Protein AF-A0A7X8SKV3-F1 (afdb_monomer_lite)

Secondary structure (DSSP, 8-state):
-GGGGGGGG------------HHHHHS-TT-HHHHHHHHHHHHHHHHHHHHHHHHTTSTTHHHHHHHHHHHHHHGGGSSPPPHHHHHTT---HHHHHHHHHHHHHHHHHHHHHHHHHHHHHH-GGGTHHHHHHHHHHHHHHHHHHHHHHHT--TT---HHHHHHHHHHHHHHH-GGGHHHHHHHHHHHHHHHHHHHHHHHTTT----

Structure (mmCIF, N/CA/C/O backbone):
data_AF-A0A7X8SKV3-F1
#
_entry.id   AF-A0A7X8SKV3-F1
#
loop_
_atom_site.group_PDB
_atom_site.id
_atom_site.type_symbol
_atom_site.label_atom_id
_atom_site.label_alt_id
_atom_site.label_comp_id
_atom_site.label_asym_id
_atom_site.label_entity_id
_atom_site.label_seq_id
_atom_site.pdbx_PDB_ins_code
_atom_site.Cartn_x
_atom_site.Cartn_y
_atom_site.Cartn_z
_atom_site.occupancy
_atom_site.B_iso_or_equiv
_atom_site.auth_seq_id
_atom_site.auth_comp_id
_atom_site.auth_asym_id
_atom_site.auth_atom_id
_atom_site.pdbx_PDB_model_num
ATOM 1 N N . MET A 1 1 ? -12.940 -5.151 -29.240 1.00 45.47 1 MET A N 1
ATOM 2 C CA . MET A 1 1 ? -13.535 -4.216 -28.253 1.00 45.47 1 MET A CA 1
ATOM 3 C C . MET A 1 1 ? -14.776 -4.752 -27.524 1.00 45.47 1 MET A C 1
ATOM 5 O O . MET A 1 1 ? -15.010 -4.307 -26.414 1.00 45.47 1 MET A O 1
ATOM 9 N N . LEU A 1 2 ? -15.522 -5.742 -28.044 1.00 42.09 2 LEU A N 1
ATOM 10 C CA . LEU A 1 2 ? -16.701 -6.320 -27.358 1.00 42.09 2 LEU A CA 1
ATOM 11 C C . LEU A 1 2 ? -16.390 -7.260 -26.169 1.00 42.09 2 LEU A C 1
ATOM 13 O O . LEU A 1 2 ? -17.226 -7.421 -25.289 1.00 42.09 2 LEU A O 1
ATOM 17 N N . ALA A 1 3 ? -15.187 -7.840 -26.088 1.00 46.09 3 ALA A N 1
ATOM 18 C CA . ALA A 1 3 ? -14.825 -8.781 -25.017 1.00 46.09 3 ALA A CA 1
ATOM 19 C C . ALA A 1 3 ? -14.679 -8.128 -23.623 1.00 46.09 3 ALA A C 1
ATOM 21 O O . ALA A 1 3 ? -14.829 -8.799 -22.607 1.00 46.09 3 ALA A O 1
ATOM 22 N N . ILE A 1 4 ? -14.431 -6.814 -23.564 1.00 52.16 4 ILE A N 1
ATOM 23 C CA . ILE A 1 4 ? -14.201 -6.073 -22.309 1.00 52.16 4 ILE A CA 1
ATOM 24 C C . ILE A 1 4 ? -15.518 -5.857 -21.536 1.00 52.16 4 ILE A C 1
ATOM 26 O O . ILE A 1 4 ? -15.510 -5.756 -20.312 1.00 52.16 4 ILE A O 1
ATOM 30 N N . LEU A 1 5 ? -16.667 -5.886 -22.223 1.00 47.88 5 LEU A N 1
ATOM 31 C CA . LEU A 1 5 ? -17.992 -5.704 -21.615 1.00 47.88 5 LEU A CA 1
ATOM 32 C C . LEU A 1 5 ? -18.519 -6.949 -20.877 1.00 47.88 5 LEU A C 1
ATOM 34 O O . LEU A 1 5 ? -19.495 -6.842 -20.140 1.00 47.88 5 LEU A O 1
ATOM 38 N N . LEU A 1 6 ? -17.882 -8.117 -21.035 1.00 42.53 6 LEU A N 1
ATOM 39 C CA . LEU A 1 6 ? -18.305 -9.371 -20.388 1.00 42.53 6 LEU A CA 1
ATOM 40 C C . LEU A 1 6 ? -17.591 -9.650 -19.055 1.00 42.53 6 LEU A C 1
ATOM 42 O O . LEU A 1 6 ? -18.053 -10.475 -18.267 1.00 42.53 6 LEU A O 1
ATOM 46 N N . VAL A 1 7 ? -16.504 -8.930 -18.763 1.00 54.97 7 VAL A N 1
ATOM 47 C CA . VAL A 1 7 ? -15.722 -9.070 -17.524 1.00 54.97 7 VAL A CA 1
ATOM 48 C C . VAL A 1 7 ? -16.549 -8.850 -16.238 1.00 54.97 7 VAL A C 1
ATOM 50 O O . VAL A 1 7 ? -16.359 -9.625 -15.299 1.00 54.97 7 VAL A O 1
ATOM 53 N N . PRO A 1 8 ? -17.509 -7.900 -16.153 1.00 51.72 8 PRO A N 1
ATOM 54 C CA . PRO A 1 8 ? -18.262 -7.684 -14.916 1.00 51.72 8 PRO A CA 1
ATOM 55 C C . PRO A 1 8 ? -19.400 -8.699 -14.687 1.00 51.72 8 PRO A C 1
ATOM 57 O O . PRO A 1 8 ? -19.985 -8.718 -13.604 1.00 51.72 8 PRO A O 1
ATOM 60 N N . LEU A 1 9 ? -19.714 -9.569 -15.660 1.00 46.12 9 LEU A N 1
ATOM 61 C CA . LEU A 1 9 ? -20.759 -10.599 -15.524 1.00 46.12 9 LEU A CA 1
ATOM 62 C C . LEU A 1 9 ? -20.251 -11.904 -14.893 1.00 46.12 9 LEU A C 1
ATOM 64 O O . LEU A 1 9 ? -21.050 -12.736 -14.458 1.00 46.12 9 LEU A O 1
ATOM 68 N N . ILE A 1 10 ? -18.935 -12.081 -14.770 1.00 45.34 10 ILE A N 1
ATOM 69 C CA . ILE A 1 10 ? -18.350 -13.242 -14.097 1.00 45.34 10 ILE A CA 1
ATOM 70 C C . ILE A 1 10 ? -18.392 -13.002 -12.583 1.00 45.34 10 ILE A C 1
ATOM 72 O O . ILE A 1 10 ? -17.424 -12.595 -11.941 1.00 45.34 10 ILE A O 1
ATOM 76 N N . LYS A 1 11 ? -19.541 -13.302 -11.968 1.00 40.84 11 LYS A N 1
ATOM 77 C CA . LYS A 1 11 ? -19.626 -13.514 -10.515 1.00 40.84 11 LYS A CA 1
ATOM 78 C C . LYS A 1 11 ? -18.986 -14.860 -10.179 1.00 40.84 11 LYS A C 1
ATOM 80 O O . LYS A 1 11 ? -19.670 -15.850 -9.927 1.00 40.84 11 LYS A O 1
ATOM 85 N N . TRP A 1 12 ? -17.654 -14.905 -10.190 1.00 41.84 12 TRP A N 1
ATOM 86 C CA . TRP A 1 12 ? -16.894 -16.093 -9.808 1.00 41.84 12 TRP A CA 1
ATOM 87 C C . TRP A 1 12 ? -17.051 -16.344 -8.301 1.00 41.84 12 TRP A C 1
ATOM 89 O O . TRP A 1 12 ? -16.260 -15.884 -7.475 1.00 41.84 12 TRP A O 1
ATOM 99 N N . LYS A 1 13 ? -18.068 -17.118 -7.913 1.00 40.44 13 LYS A N 1
ATOM 100 C CA . LYS A 1 13 ? -18.245 -17.589 -6.533 1.00 40.44 13 LYS A CA 1
ATOM 101 C C . LYS A 1 13 ? -17.353 -18.817 -6.308 1.00 40.44 13 LYS A C 1
ATOM 103 O O . LYS A 1 13 ? -17.813 -19.954 -6.321 1.00 40.44 13 LYS A O 1
ATOM 108 N N . ARG A 1 14 ? -16.038 -18.603 -6.159 1.00 46.59 14 ARG A N 1
ATOM 109 C CA . ARG A 1 14 ? -15.093 -19.685 -5.832 1.00 46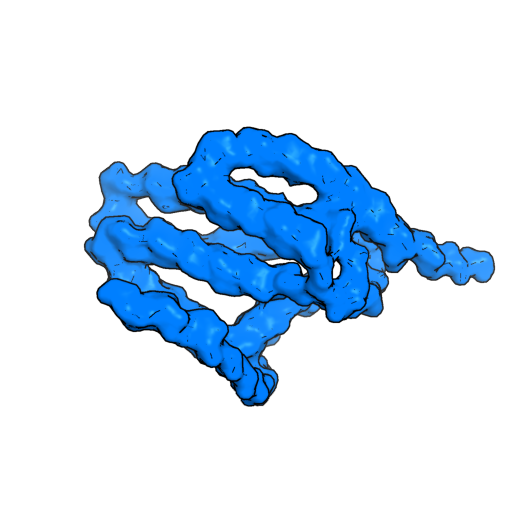.59 14 ARG A CA 1
ATOM 110 C C . ARG A 1 14 ? -15.228 -19.955 -4.340 1.00 46.59 14 ARG A C 1
ATOM 112 O O . ARG A 1 14 ? -14.805 -19.136 -3.527 1.00 46.59 14 ARG A O 1
ATOM 119 N N . SER A 1 15 ? -15.811 -21.097 -3.985 1.00 42.44 15 SER A N 1
ATOM 120 C CA . SER A 1 15 ? -15.595 -21.698 -2.668 1.00 42.44 15 SER A CA 1
ATOM 121 C C . SER A 1 15 ? -14.115 -22.073 -2.587 1.00 42.44 15 SER A C 1
ATOM 123 O O . SER A 1 15 ? -13.676 -23.111 -3.081 1.00 42.44 15 SER A O 1
ATOM 125 N N . SER A 1 16 ? -13.306 -21.134 -2.107 1.00 51.34 16 SER A N 1
ATOM 126 C CA . SER A 1 16 ? -11.875 -21.316 -1.921 1.00 51.34 16 SER A CA 1
ATOM 127 C C . SER A 1 16 ? -11.683 -22.214 -0.705 1.00 51.34 16 SER A C 1
ATOM 129 O O . SER A 1 16 ? -11.792 -21.735 0.423 1.00 51.34 16 SER A O 1
ATOM 131 N N . LYS A 1 17 ? -11.383 -23.505 -0.913 1.00 50.97 17 LYS A N 1
ATOM 132 C CA . LYS A 1 17 ? -10.785 -24.334 0.146 1.00 50.97 17 LYS A CA 1
ATOM 133 C C . LYS A 1 17 ? -9.591 -23.556 0.698 1.00 50.97 17 LYS A C 1
ATOM 135 O O . LYS A 1 17 ? -8.705 -23.191 -0.069 1.00 50.97 17 LYS A O 1
ATOM 140 N N . ALA A 1 18 ? -9.612 -23.234 1.990 1.00 54.25 18 ALA A N 1
ATOM 141 C CA . ALA A 1 18 ? -8.560 -22.450 2.618 1.00 54.25 18 ALA A CA 1
ATOM 142 C C . ALA A 1 18 ? -7.224 -23.185 2.453 1.00 54.25 18 ALA A C 1
ATOM 144 O O . ALA A 1 18 ? -7.013 -24.252 3.026 1.00 54.25 18 ALA A O 1
ATOM 145 N N . ILE A 1 19 ? -6.344 -22.631 1.624 1.00 60.19 19 ILE A N 1
ATOM 146 C CA . ILE A 1 19 ? -5.009 -23.173 1.403 1.00 60.19 19 ILE A CA 1
ATOM 147 C C . ILE A 1 19 ? -4.204 -22.895 2.677 1.00 60.19 19 ILE A C 1
ATOM 149 O O . ILE A 1 19 ? -4.007 -21.737 3.044 1.00 60.19 19 ILE A O 1
ATOM 153 N N . ASN A 1 20 ? -3.758 -23.942 3.372 1.00 64.12 20 ASN A N 1
ATOM 154 C CA . ASN A 1 20 ? -2.879 -23.834 4.538 1.00 64.12 20 ASN A CA 1
ATOM 155 C C . ASN A 1 20 ? -1.456 -24.256 4.145 1.00 64.12 20 ASN A C 1
ATOM 157 O O . ASN A 1 20 ? -1.022 -25.368 4.429 1.00 64.12 20 ASN A O 1
ATOM 161 N N . ASN A 1 21 ? -0.752 -23.369 3.438 1.00 69.06 21 ASN A N 1
ATOM 162 C CA . ASN A 1 21 ? 0.637 -23.578 3.019 1.00 69.06 21 ASN A CA 1
ATOM 163 C C . ASN A 1 21 ? 1.610 -22.923 4.013 1.00 69.06 21 ASN A C 1
ATOM 165 O O . ASN A 1 21 ? 1.299 -21.877 4.583 1.00 69.06 21 ASN A O 1
ATOM 169 N N . LYS A 1 22 ? 2.835 -23.459 4.139 1.00 73.69 22 LYS A N 1
ATOM 170 C CA . LYS A 1 22 ? 3.913 -22.883 4.979 1.00 73.69 22 LYS A CA 1
ATOM 171 C C . LYS A 1 22 ? 4.204 -21.403 4.672 1.00 73.69 22 LYS A C 1
ATOM 173 O O . LYS A 1 22 ? 4.508 -20.637 5.574 1.00 73.69 22 LYS A O 1
ATOM 178 N N . ILE A 1 23 ? 4.030 -20.978 3.418 1.00 69.69 23 ILE A N 1
ATOM 179 C CA . ILE A 1 23 ? 4.198 -19.575 2.992 1.00 69.69 23 ILE A CA 1
ATOM 180 C C . ILE A 1 23 ? 3.163 -18.653 3.662 1.00 69.69 23 ILE A C 1
ATOM 182 O O . ILE A 1 23 ? 3.487 -17.543 4.062 1.00 69.69 23 ILE A O 1
ATOM 186 N N . ILE A 1 24 ? 1.925 -19.120 3.852 1.00 73.56 24 ILE A N 1
ATOM 187 C CA . ILE A 1 24 ? 0.864 -18.350 4.524 1.00 73.56 24 ILE A CA 1
ATOM 188 C C . ILE A 1 24 ? 1.112 -18.280 6.038 1.00 73.56 24 ILE A C 1
ATOM 190 O O . ILE A 1 24 ? 0.679 -17.334 6.691 1.00 73.56 24 ILE A O 1
ATOM 194 N N . GLN A 1 25 ? 1.823 -19.262 6.599 1.00 75.81 25 GLN A N 1
ATOM 195 C CA . GLN A 1 25 ? 2.239 -19.262 8.006 1.00 75.81 25 GLN A CA 1
ATOM 196 C C . GLN A 1 25 ? 3.390 -18.284 8.275 1.00 75.81 25 GLN A C 1
ATOM 198 O O . GLN A 1 25 ? 3.532 -17.823 9.401 1.00 75.81 25 GLN A O 1
ATOM 203 N N . LEU A 1 26 ? 4.165 -17.936 7.242 1.00 76.56 26 LEU A N 1
ATOM 204 C CA . LEU A 1 26 ? 5.202 -16.904 7.299 1.00 76.56 26 LEU A CA 1
ATOM 205 C C . LEU A 1 26 ? 4.625 -15.482 7.367 1.00 76.56 26 LEU A C 1
ATOM 207 O O . LEU A 1 26 ? 5.309 -14.575 7.833 1.00 76.56 26 LEU A O 1
ATOM 211 N N . ILE A 1 27 ? 3.378 -15.278 6.920 1.00 76.88 27 ILE A N 1
ATOM 212 C CA . ILE A 1 27 ? 2.699 -13.984 7.041 1.00 76.88 27 ILE A CA 1
ATOM 213 C C . ILE A 1 27 ? 2.352 -13.761 8.524 1.00 76.88 27 ILE A C 1
ATOM 215 O O . ILE A 1 27 ? 1.617 -14.582 9.093 1.00 76.88 27 ILE A O 1
ATOM 219 N N . PRO A 1 28 ? 2.836 -12.663 9.141 1.00 75.19 28 PRO A N 1
ATOM 220 C CA . PRO A 1 28 ? 2.568 -12.337 10.535 1.00 75.19 28 PRO A CA 1
ATOM 221 C C . PRO A 1 28 ? 1.070 -12.355 10.860 1.00 75.19 28 PRO A C 1
ATOM 223 O O . PRO A 1 28 ? 0.231 -11.928 10.062 1.00 75.19 28 PRO A O 1
ATOM 226 N N . 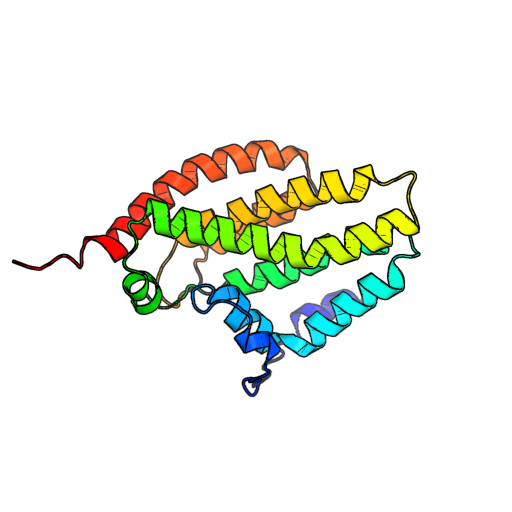TYR A 1 29 ? 0.723 -12.902 12.027 1.00 70.56 29 TYR A N 1
ATOM 227 C CA . TYR A 1 29 ? -0.670 -13.115 12.431 1.00 70.56 29 TYR A CA 1
ATOM 228 C C . TYR A 1 29 ? -1.441 -11.810 12.632 1.00 70.56 29 TYR A C 1
ATOM 230 O O . TYR A 1 29 ? -2.643 -11.803 12.394 1.00 70.56 29 TYR A O 1
ATOM 238 N N . ASP A 1 30 ? -0.741 -10.730 12.981 1.00 70.50 30 ASP A N 1
ATOM 239 C CA . ASP A 1 30 ? -1.218 -9.348 13.115 1.00 70.50 30 ASP A CA 1
ATOM 240 C C . ASP A 1 30 ? -1.694 -8.737 11.782 1.00 70.50 30 ASP A C 1
ATOM 242 O O . ASP A 1 30 ? -2.368 -7.700 11.772 1.00 70.50 30 ASP A O 1
ATOM 246 N N . PHE A 1 31 ? -1.422 -9.404 10.650 1.00 82.56 31 PHE A N 1
ATOM 247 C CA . PHE A 1 31 ? -1.776 -8.913 9.322 1.00 82.56 31 PHE A CA 1
ATOM 248 C C . PHE A 1 31 ? -2.863 -9.725 8.613 1.00 82.56 31 PHE A C 1
ATOM 250 O O . PHE A 1 31 ? -2.649 -10.453 7.636 1.00 82.56 31 PHE A O 1
ATOM 257 N N . TYR A 1 32 ? -4.076 -9.564 9.143 1.00 84.19 32 TYR A N 1
ATOM 258 C CA . TYR A 1 32 ? -5.299 -10.220 8.689 1.00 84.19 32 TYR A CA 1
ATOM 259 C C . TYR A 1 32 ? -5.586 -10.030 7.190 1.00 84.19 32 TYR A C 1
ATOM 261 O O . TYR A 1 32 ? -5.979 -10.982 6.508 1.00 84.19 32 TYR A O 1
ATOM 269 N N . GLU A 1 33 ? -5.374 -8.831 6.657 1.00 87.00 33 GLU A N 1
ATOM 270 C CA . GLU A 1 33 ? -5.691 -8.447 5.278 1.00 87.00 33 GLU A CA 1
ATOM 271 C C . GLU A 1 33 ? -4.904 -9.292 4.279 1.00 87.00 33 GLU A C 1
ATOM 273 O O . GLU A 1 33 ? -5.478 -9.976 3.433 1.00 87.00 33 GLU A O 1
ATOM 278 N N . TRP A 1 34 ? -3.586 -9.356 4.448 1.00 87.94 34 TRP A N 1
ATOM 279 C CA . TRP A 1 34 ? -2.734 -10.181 3.595 1.00 87.94 34 TRP A CA 1
ATOM 280 C C . TRP A 1 34 ? -3.019 -11.658 3.772 1.00 87.94 34 TRP A C 1
ATOM 282 O O . TRP A 1 34 ? -3.100 -12.396 2.791 1.00 87.94 34 TRP A O 1
ATOM 292 N N . LYS A 1 35 ? -3.239 -12.110 5.006 1.00 86.06 35 LYS A N 1
ATOM 293 C CA . LYS A 1 35 ? -3.537 -13.520 5.255 1.00 86.06 35 LYS A CA 1
ATOM 294 C C . LYS A 1 35 ? -4.862 -13.943 4.620 1.00 86.06 35 LYS A C 1
ATOM 296 O O . LYS A 1 35 ? -4.966 -15.042 4.075 1.00 86.06 35 LYS A O 1
ATOM 301 N N . SER A 1 36 ? -5.893 -13.104 4.678 1.00 84.75 36 SER A N 1
ATOM 302 C CA . SER A 1 36 ? -7.192 -13.374 4.051 1.00 84.75 36 SER A CA 1
ATOM 303 C C . SER A 1 36 ? -7.115 -13.301 2.522 1.00 84.75 36 SER A C 1
ATOM 305 O O . SER A 1 36 ? -7.564 -14.236 1.852 1.00 84.75 36 SER A O 1
ATOM 307 N N . GLY A 1 37 ? -6.467 -12.272 1.975 1.00 86.00 37 GLY A N 1
ATOM 308 C CA . GLY A 1 37 ? -6.289 -12.079 0.539 1.00 86.00 37 GLY A CA 1
ATOM 309 C C . GLY A 1 37 ? -5.457 -13.172 -0.123 1.00 86.00 37 GLY A C 1
ATOM 310 O O . GLY A 1 37 ? -5.911 -13.820 -1.070 1.00 86.00 37 GLY A O 1
ATOM 311 N N . VAL A 1 38 ? -4.275 -13.459 0.427 1.00 86.44 38 VAL A N 1
ATOM 312 C CA . VAL A 1 38 ? -3.375 -14.496 -0.092 1.00 86.44 38 VAL A CA 1
ATOM 313 C C . VAL A 1 38 ? -4.028 -15.875 -0.008 1.00 86.44 38 VAL A C 1
ATOM 315 O O . VAL A 1 38 ? -3.953 -16.628 -0.971 1.00 86.44 38 VAL A O 1
ATOM 318 N N . ARG A 1 39 ? -4.757 -16.210 1.068 1.00 84.31 39 ARG A N 1
ATOM 319 C CA . ARG A 1 39 ? -5.503 -17.486 1.137 1.00 84.31 39 ARG A CA 1
ATOM 320 C C . ARG A 1 39 ? -6.526 -17.638 0.013 1.00 84.31 39 ARG A C 1
ATOM 322 O O . ARG A 1 39 ? -6.719 -18.748 -0.473 1.00 84.31 39 ARG A O 1
ATOM 329 N N . LYS A 1 40 ? -7.178 -16.542 -0.383 1.00 83.56 40 LYS A N 1
ATOM 330 C CA . LYS A 1 40 ? -8.217 -16.536 -1.420 1.00 83.56 40 LYS A CA 1
ATOM 331 C C . LYS A 1 40 ? -7.637 -16.563 -2.836 1.00 83.56 40 LYS A C 1
ATOM 333 O O . LYS A 1 40 ? -8.226 -17.181 -3.723 1.00 83.56 40 LYS A O 1
ATOM 338 N N . TYR A 1 41 ? -6.496 -15.909 -3.049 1.00 84.62 41 TYR A N 1
ATOM 339 C CA . TYR A 1 41 ? -5.942 -15.654 -4.380 1.00 84.62 41 TYR A CA 1
ATOM 340 C C . TYR A 1 41 ? -4.499 -16.146 -4.569 1.00 84.62 41 TYR A C 1
ATOM 342 O O . TYR A 1 41 ? -3.839 -15.699 -5.498 1.00 84.62 41 TYR A O 1
ATOM 350 N N . PHE A 1 42 ? -4.007 -17.086 -3.750 1.00 85.94 42 PHE A N 1
ATOM 351 C CA . PHE A 1 42 ? -2.598 -17.516 -3.754 1.00 85.94 42 PHE A CA 1
ATOM 352 C C . PHE A 1 42 ? -2.061 -17.849 -5.153 1.00 85.94 42 PHE A C 1
ATOM 354 O O . PHE A 1 42 ? -1.114 -17.223 -5.614 1.00 85.94 42 PHE A O 1
ATOM 361 N N . TYR A 1 43 ? -2.679 -18.812 -5.844 1.00 86.75 43 TYR A N 1
ATOM 362 C CA . TYR A 1 43 ? -2.223 -19.257 -7.163 1.00 86.75 43 TYR A CA 1
ATOM 363 C C . TYR A 1 43 ? -2.280 -18.168 -8.245 1.00 86.75 43 TYR A C 1
ATOM 365 O O . TYR A 1 43 ? -1.263 -17.977 -8.909 1.00 86.75 43 TYR A O 1
ATOM 373 N N . PRO A 1 44 ? -3.400 -17.439 -8.452 1.00 88.56 44 PRO A N 1
ATOM 374 C CA . PRO A 1 44 ? -3.415 -16.367 -9.445 1.00 88.56 44 PRO A CA 1
ATOM 375 C C . PRO A 1 44 ? -2.454 -15.226 -9.088 1.00 88.56 44 PRO A C 1
ATOM 377 O O . PRO A 1 44 ? -1.817 -14.684 -9.984 1.00 88.56 44 PRO A O 1
ATOM 380 N N . PHE A 1 45 ? -2.293 -14.902 -7.802 1.00 89.94 45 PHE A N 1
ATOM 381 C CA . PHE A 1 45 ? -1.338 -13.893 -7.344 1.00 89.94 45 PHE A CA 1
ATOM 382 C C . PHE A 1 45 ? 0.113 -14.307 -7.621 1.00 89.94 45 PHE A C 1
ATOM 384 O O . PHE A 1 45 ? 0.891 -13.518 -8.148 1.00 89.94 45 PHE A O 1
ATOM 391 N N . LEU A 1 46 ? 0.466 -15.564 -7.333 1.00 91.62 46 LEU A N 1
ATOM 392 C CA . LEU A 1 46 ? 1.796 -16.105 -7.606 1.00 91.62 46 LEU A CA 1
ATOM 393 C C . LEU A 1 46 ? 2.094 -16.157 -9.109 1.00 91.62 46 LEU A C 1
ATOM 395 O O . LEU A 1 46 ? 3.186 -15.785 -9.525 1.00 91.62 46 LEU A O 1
ATOM 399 N N . LEU A 1 47 ? 1.130 -16.592 -9.926 1.00 94.25 47 LEU A N 1
ATOM 400 C CA . LEU A 1 47 ? 1.293 -16.653 -11.380 1.00 94.25 47 LEU A CA 1
ATOM 401 C C . LEU A 1 47 ? 1.469 -15.257 -11.984 1.00 94.25 47 LEU A C 1
ATOM 403 O O . LEU A 1 47 ? 2.326 -15.077 -12.844 1.00 94.25 47 LEU A O 1
ATOM 407 N N . LEU A 1 48 ? 0.707 -14.272 -11.502 1.00 94.69 48 LEU A N 1
ATOM 408 C CA . LEU A 1 48 ? 0.882 -12.871 -11.875 1.00 94.69 48 LEU A CA 1
ATOM 409 C C . LEU A 1 48 ? 2.292 -12.381 -11.518 1.00 94.69 48 LEU A C 1
ATOM 411 O O . LEU A 1 48 ? 2.980 -11.839 -12.377 1.00 94.69 48 LEU A O 1
ATOM 415 N N . TRP A 1 49 ? 2.738 -12.610 -10.280 1.00 96.69 49 TRP A N 1
ATOM 416 C CA . TRP A 1 49 ? 4.060 -12.178 -9.823 1.00 96.69 49 TRP A CA 1
ATOM 417 C C . TRP A 1 49 ? 5.194 -12.822 -10.635 1.00 96.69 49 TRP A C 1
ATOM 419 O O . TRP A 1 49 ? 6.097 -12.121 -11.087 1.00 96.69 49 TRP A O 1
ATOM 429 N N . LEU A 1 50 ? 5.120 -14.133 -10.894 1.00 96.88 50 LEU A N 1
ATOM 430 C CA . LEU A 1 50 ? 6.092 -14.842 -11.736 1.00 96.88 50 LEU A CA 1
ATOM 431 C C . LEU A 1 50 ? 6.056 -14.352 -13.187 1.00 96.88 50 LEU A C 1
ATOM 433 O O . LEU A 1 50 ? 7.107 -14.204 -13.803 1.00 96.88 50 LEU A O 1
ATOM 437 N N . GLY A 1 51 ? 4.869 -14.073 -13.729 1.00 97.00 51 GLY A N 1
ATOM 438 C CA . GLY A 1 51 ? 4.715 -13.512 -15.071 1.00 97.00 51 GLY A CA 1
ATOM 439 C C . GLY A 1 51 ? 5.399 -12.153 -15.214 1.00 97.00 51 GLY A C 1
ATOM 440 O O . GLY A 1 51 ? 6.089 -11.925 -16.204 1.00 97.00 51 GLY A O 1
ATOM 441 N N . ILE A 1 52 ? 5.276 -11.287 -14.204 1.00 97.44 52 ILE A N 1
ATOM 442 C CA . ILE A 1 52 ? 5.988 -10.002 -14.166 1.00 97.44 52 ILE A CA 1
ATOM 443 C C . ILE A 1 52 ? 7.495 -10.252 -14.070 1.00 97.44 52 ILE A C 1
ATOM 445 O O . ILE A 1 52 ? 8.245 -9.723 -14.882 1.00 97.44 52 ILE A O 1
ATOM 449 N N . PHE A 1 53 ? 7.931 -11.114 -13.145 1.00 97.19 53 PHE A N 1
ATOM 450 C CA . PHE A 1 53 ? 9.342 -11.452 -12.950 1.00 97.19 53 PHE A CA 1
ATOM 451 C C . PHE A 1 53 ? 10.002 -11.928 -14.250 1.00 97.19 53 PHE A C 1
ATOM 453 O O . PHE A 1 53 ? 10.968 -11.317 -14.706 1.00 97.19 53 PHE A O 1
ATOM 460 N N . PHE A 1 54 ? 9.455 -12.960 -14.898 1.00 96.56 54 PHE A N 1
ATOM 461 C CA . PHE A 1 54 ? 10.011 -13.480 -16.150 1.00 96.56 54 PHE A CA 1
ATOM 462 C C . PHE A 1 54 ? 9.801 -12.544 -17.341 1.00 96.56 54 PHE A C 1
ATOM 464 O O . PHE A 1 54 ? 10.581 -12.600 -18.284 1.00 96.56 54 PHE A O 1
ATOM 471 N N . GLY A 1 55 ? 8.789 -11.676 -17.306 1.00 95.88 55 GLY A N 1
ATOM 472 C CA . GLY A 1 55 ? 8.529 -10.667 -18.331 1.00 95.88 55 GLY A CA 1
ATOM 473 C C . GLY A 1 55 ? 9.369 -9.390 -18.205 1.00 95.88 55 GLY A C 1
ATOM 474 O O . GLY A 1 55 ? 9.265 -8.522 -19.068 1.00 95.88 55 GLY A O 1
ATOM 475 N N . SER A 1 56 ? 10.208 -9.265 -17.169 1.00 95.00 56 SER A N 1
ATOM 476 C CA . SER A 1 56 ? 10.931 -8.025 -16.821 1.00 95.00 56 SER A CA 1
ATOM 477 C C . SER A 1 56 ? 11.947 -7.544 -17.862 1.00 95.00 56 SER A C 1
ATOM 479 O O . SER A 1 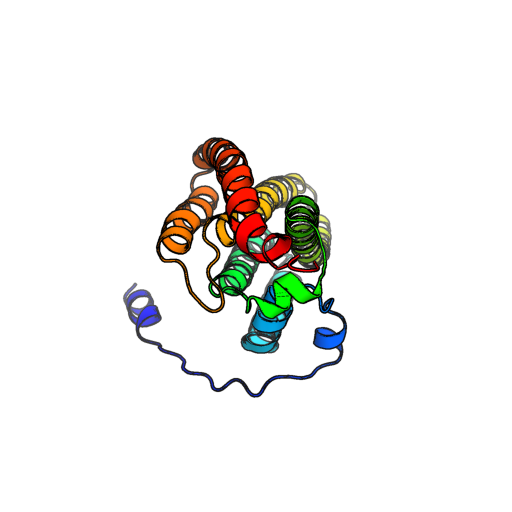56 ? 12.471 -6.449 -17.720 1.00 95.00 56 SER A O 1
ATOM 481 N N . PHE A 1 57 ? 12.231 -8.342 -18.895 1.00 93.75 57 PHE A N 1
ATOM 482 C CA . PHE A 1 57 ? 13.043 -7.939 -20.049 1.00 93.75 57 PHE A CA 1
ATOM 483 C C . PHE A 1 57 ? 12.331 -6.923 -20.959 1.00 93.75 57 PHE A C 1
ATOM 485 O O . PHE A 1 57 ? 12.946 -6.349 -21.857 1.00 93.75 57 PHE A O 1
ATOM 492 N N . GLN A 1 58 ? 11.020 -6.752 -20.782 1.00 95.62 58 GLN A N 1
ATOM 493 C CA . GLN A 1 58 ? 10.226 -5.745 -21.468 1.00 95.62 58 GLN A CA 1
ATOM 494 C C . GLN A 1 58 ? 10.057 -4.517 -20.574 1.00 95.62 58 GLN A C 1
ATOM 496 O O . GLN A 1 58 ? 9.529 -4.614 -19.464 1.00 95.62 58 GLN A O 1
ATOM 501 N N . PHE A 1 59 ? 10.382 -3.347 -21.125 1.00 92.94 59 PHE A N 1
ATOM 502 C CA . PHE A 1 59 ? 10.380 -2.064 -20.418 1.00 92.94 59 PHE A CA 1
ATOM 503 C C . PHE A 1 59 ? 9.072 -1.772 -19.658 1.00 92.94 59 PHE A C 1
ATOM 505 O O . PHE A 1 59 ? 9.085 -1.306 -18.526 1.00 92.94 59 PHE A O 1
ATOM 512 N N . ALA A 1 60 ? 7.915 -2.078 -20.247 1.00 94.44 60 ALA A N 1
ATOM 513 C CA . ALA A 1 60 ? 6.625 -1.746 -19.641 1.00 94.44 60 ALA A CA 1
ATOM 514 C C . ALA A 1 60 ? 6.138 -2.761 -18.588 1.00 94.44 60 ALA A C 1
ATOM 516 O O . ALA A 1 60 ? 5.209 -2.457 -17.838 1.00 94.44 60 ALA A O 1
ATOM 517 N N . VAL A 1 61 ? 6.713 -3.969 -18.529 1.00 96.44 61 VAL A N 1
ATOM 518 C CA . VAL A 1 61 ? 6.126 -5.079 -17.757 1.00 96.44 61 VAL A CA 1
ATOM 519 C C . VAL A 1 61 ? 6.224 -4.856 -16.257 1.00 96.44 61 VAL A C 1
ATOM 521 O O . VAL A 1 61 ? 5.234 -5.079 -15.562 1.00 96.44 61 VAL A O 1
ATOM 524 N N . VAL A 1 62 ? 7.374 -4.414 -15.744 1.00 96.44 62 VAL A N 1
ATOM 525 C CA . VAL A 1 62 ? 7.522 -4.201 -14.298 1.00 96.44 62 VAL A CA 1
ATOM 526 C C . VAL A 1 62 ? 6.678 -3.025 -13.815 1.00 96.44 62 VAL A C 1
ATOM 528 O O . VAL A 1 62 ? 5.919 -3.257 -12.876 1.00 96.44 62 VAL A O 1
ATOM 531 N N . PRO A 1 63 ? 6.686 -1.839 -14.458 1.00 95.56 63 PRO A N 1
ATOM 532 C CA . PRO A 1 63 ? 5.841 -0.740 -13.999 1.00 95.56 63 PRO A CA 1
ATOM 533 C C . PRO A 1 63 ? 4.348 -1.087 -13.975 1.00 95.56 63 PRO A C 1
ATOM 535 O O . PRO A 1 63 ? 3.683 -1.064 -12.938 1.00 95.56 63 PRO A O 1
ATOM 538 N N . ILE A 1 64 ? 3.826 -1.587 -15.101 1.00 96.00 64 ILE A N 1
ATOM 539 C CA . ILE A 1 64 ? 2.428 -2.035 -15.178 1.00 96.00 64 ILE A CA 1
ATOM 540 C C . ILE A 1 64 ? 2.169 -3.153 -14.158 1.00 96.00 64 ILE A C 1
ATOM 542 O O . ILE A 1 64 ? 1.136 -3.165 -13.486 1.00 96.00 64 ILE A O 1
ATOM 546 N N . GLY A 1 65 ? 3.113 -4.080 -14.012 1.00 96.50 65 GLY A N 1
ATOM 547 C CA . GLY A 1 65 ? 3.045 -5.178 -13.060 1.00 96.50 65 GLY A CA 1
ATOM 548 C C . GLY A 1 65 ? 2.924 -4.716 -11.610 1.00 96.50 65 GLY A C 1
ATOM 549 O O . GLY A 1 65 ? 2.094 -5.259 -10.881 1.00 96.50 65 GLY A O 1
ATOM 550 N N . LEU A 1 66 ? 3.686 -3.702 -11.193 1.00 96.69 66 LEU A N 1
ATOM 551 C CA . LEU A 1 66 ? 3.619 -3.132 -9.845 1.00 96.69 66 LEU A CA 1
ATOM 552 C C . LEU A 1 66 ? 2.246 -2.512 -9.575 1.00 96.69 66 LEU A C 1
ATOM 554 O O . LEU A 1 66 ? 1.630 -2.819 -8.553 1.00 96.69 66 LEU A O 1
ATOM 558 N N . VAL A 1 67 ? 1.710 -1.726 -10.512 1.00 96.19 67 VAL A N 1
ATOM 559 C CA . VAL A 1 67 ? 0.351 -1.170 -10.391 1.00 96.19 67 VAL A CA 1
ATOM 560 C C . VAL A 1 67 ? -0.699 -2.277 -10.291 1.00 96.19 67 VAL A C 1
ATOM 562 O O . VAL A 1 67 ? -1.571 -2.229 -9.421 1.00 96.19 67 VAL A O 1
ATOM 565 N N . VAL A 1 68 ? -0.620 -3.305 -11.140 1.00 95.94 68 VAL A N 1
ATOM 566 C CA . VAL A 1 68 ? -1.574 -4.426 -11.118 1.00 95.94 68 VAL A CA 1
ATOM 567 C C . VAL A 1 68 ? -1.471 -5.213 -9.808 1.00 95.94 68 VAL A C 1
ATOM 569 O O . VAL A 1 68 ? -2.500 -5.545 -9.217 1.00 95.94 68 VAL A O 1
ATOM 572 N N . LEU A 1 69 ? -0.261 -5.477 -9.309 1.00 95.50 69 LEU A N 1
ATOM 573 C CA . LEU A 1 69 ? -0.057 -6.119 -8.007 1.00 95.50 69 LEU A CA 1
ATOM 574 C C . LEU A 1 69 ? -0.651 -5.280 -6.875 1.00 95.50 69 LEU A C 1
ATOM 576 O O . LEU A 1 69 ? -1.345 -5.827 -6.015 1.00 95.50 69 LEU A O 1
ATOM 580 N N . TRP A 1 70 ? -0.435 -3.964 -6.899 1.00 95.56 70 TRP A N 1
ATOM 581 C CA . TRP A 1 70 ? -1.032 -3.052 -5.931 1.00 95.56 70 TRP A CA 1
ATOM 582 C C . TRP A 1 70 ? -2.564 -3.095 -5.974 1.00 95.56 70 TRP A C 1
ATOM 584 O O . TRP A 1 70 ? -3.182 -3.203 -4.919 1.00 95.56 70 TRP A O 1
ATOM 594 N N . LEU A 1 71 ? -3.189 -3.111 -7.158 1.00 94.06 71 LEU A N 1
ATOM 595 C CA . LEU A 1 71 ? -4.649 -3.230 -7.302 1.00 94.06 71 LEU A CA 1
ATOM 596 C C . LEU A 1 71 ? -5.194 -4.555 -6.749 1.00 94.06 71 LEU A C 1
ATOM 598 O O . LEU A 1 71 ? -6.258 -4.584 -6.124 1.00 94.06 71 LEU A O 1
ATOM 602 N N . VAL A 1 72 ? -4.466 -5.659 -6.938 1.00 92.81 72 VAL A N 1
ATOM 603 C CA . VAL A 1 72 ? -4.843 -6.948 -6.338 1.00 92.81 72 VAL A CA 1
ATOM 604 C C . VAL A 1 72 ? -4.757 -6.873 -4.815 1.00 92.81 72 VAL A C 1
ATOM 606 O O . VAL A 1 72 ? -5.689 -7.299 -4.136 1.00 92.81 72 VAL A O 1
ATOM 609 N N . ILE A 1 73 ? -3.685 -6.298 -4.270 1.00 92.38 73 ILE A N 1
ATOM 610 C CA . ILE A 1 73 ? -3.503 -6.137 -2.819 1.00 92.38 73 ILE A CA 1
ATOM 611 C C . ILE A 1 73 ? -4.544 -5.180 -2.239 1.00 92.38 73 ILE A C 1
ATOM 613 O O . ILE A 1 73 ? -5.081 -5.443 -1.168 1.00 92.38 73 ILE A O 1
ATOM 617 N N . PHE A 1 74 ? -4.893 -4.117 -2.958 1.00 90.62 74 PHE A N 1
ATOM 618 C CA . PHE A 1 74 ? -5.953 -3.187 -2.588 1.00 90.62 74 PHE A CA 1
ATOM 619 C C . PHE A 1 74 ? -7.288 -3.915 -2.356 1.00 90.62 74 PHE A C 1
ATOM 621 O O . PHE A 1 74 ? -7.976 -3.637 -1.374 1.00 90.62 74 PHE A O 1
ATOM 628 N N . SER A 1 75 ? -7.604 -4.939 -3.159 1.00 89.38 75 SER A N 1
ATOM 629 C CA . SER A 1 75 ? -8.809 -5.761 -2.951 1.00 89.38 75 SER A CA 1
ATOM 630 C C . SER A 1 75 ? -8.827 -6.518 -1.612 1.00 89.38 75 SER A C 1
ATOM 632 O O . SER A 1 75 ? -9.892 -6.923 -1.139 1.00 89.38 75 SER A O 1
ATOM 634 N N . PHE A 1 76 ? -7.671 -6.705 -0.963 1.00 90.19 76 PHE A N 1
ATOM 635 C CA . PHE A 1 76 ? -7.581 -7.361 0.346 1.00 90.19 76 PHE A CA 1
ATOM 636 C C . PHE A 1 76 ? -8.099 -6.459 1.475 1.00 90.19 76 PHE A C 1
ATOM 638 O O . PHE A 1 76 ? -8.458 -6.959 2.540 1.00 90.19 76 PHE A O 1
ATOM 645 N N . PHE A 1 77 ? -8.172 -5.147 1.235 1.00 89.12 77 PHE A N 1
ATOM 646 C CA . PHE A 1 77 ? -8.618 -4.139 2.198 1.00 89.12 77 PHE A CA 1
ATOM 647 C C . PHE A 1 77 ? -10.121 -3.836 2.117 1.00 89.12 77 PHE A C 1
ATOM 649 O O . PHE A 1 77 ? -10.613 -3.028 2.897 1.00 89.12 77 PHE A O 1
ATOM 656 N N . GLU A 1 78 ? -10.872 -4.486 1.219 1.00 86.69 78 GLU A N 1
ATOM 657 C CA . GLU A 1 78 ? -12.307 -4.212 1.043 1.00 86.69 78 GLU A CA 1
ATOM 658 C C . GLU A 1 78 ? -13.166 -4.557 2.265 1.00 86.69 78 GLU A C 1
ATOM 660 O O . GLU A 1 78 ? -14.190 -3.914 2.490 1.00 86.69 78 GLU A O 1
ATOM 665 N N . VAL A 1 79 ? -12.806 -5.617 2.995 1.00 87.56 79 VAL A N 1
ATOM 666 C CA . VAL A 1 79 ? -13.570 -6.119 4.144 1.00 87.56 79 VAL A CA 1
ATOM 667 C C . VAL A 1 79 ? -12.787 -5.836 5.417 1.00 87.56 79 VAL A C 1
ATOM 669 O O . VAL A 1 79 ? -11.625 -6.233 5.545 1.00 87.56 79 VAL A O 1
ATOM 672 N N . ASN A 1 80 ? -13.441 -5.172 6.364 1.00 90.06 80 ASN A N 1
ATOM 673 C CA . ASN A 1 80 ? -12.885 -4.921 7.684 1.00 90.06 80 ASN A CA 1
ATOM 674 C C . ASN A 1 80 ? -12.780 -6.214 8.501 1.00 90.06 80 ASN A C 1
ATOM 676 O O . ASN A 1 80 ? -13.647 -7.087 8.425 1.00 90.06 80 ASN A O 1
ATOM 680 N N . GLU A 1 81 ? -11.716 -6.339 9.292 1.00 89.94 81 GLU A N 1
ATOM 681 C CA . GLU A 1 81 ? -11.564 -7.432 10.249 1.00 89.94 81 GLU A CA 1
ATOM 682 C C . GLU A 1 81 ? -12.643 -7.384 11.356 1.00 89.94 81 GLU A C 1
ATOM 684 O O . GLU A 1 81 ? -13.316 -6.366 11.534 1.00 89.94 81 GLU A O 1
ATOM 689 N N . PRO A 1 82 ? -12.860 -8.486 12.096 1.00 90.38 82 PRO A N 1
ATOM 690 C CA . PRO A 1 82 ? -13.697 -8.468 13.292 1.00 90.38 82 PRO A CA 1
ATOM 691 C C . PRO A 1 82 ? -13.087 -7.596 14.401 1.00 90.38 82 PRO A C 1
ATOM 693 O O . PRO A 1 82 ? -11.870 -7.574 14.573 1.00 90.38 82 PRO A O 1
ATOM 696 N N . ALA A 1 83 ? -13.927 -6.975 15.239 1.00 89.06 83 ALA A N 1
ATOM 697 C CA . ALA A 1 83 ? -13.476 -6.151 16.369 1.00 89.06 83 ALA A CA 1
ATOM 698 C C . ALA A 1 83 ? -12.578 -6.909 17.359 1.00 89.06 83 ALA A C 1
ATOM 700 O O . ALA A 1 83 ? -11.625 -6.340 17.880 1.00 89.06 83 ALA A O 1
ATOM 701 N N . SER A 1 84 ? -12.818 -8.208 17.560 1.00 87.00 84 SER A N 1
ATOM 702 C CA . SER A 1 84 ? -11.974 -9.047 18.418 1.00 87.00 84 SER A CA 1
ATOM 703 C C . SER A 1 84 ? -10.512 -9.081 17.968 1.00 87.00 84 SER A C 1
ATOM 705 O O . SER A 1 84 ? -9.628 -9.249 18.798 1.00 87.00 84 SER A O 1
ATOM 707 N N . PHE A 1 85 ? -10.242 -8.891 16.673 1.00 87.81 85 PHE A N 1
ATOM 708 C CA . PHE A 1 85 ? -8.881 -8.832 16.148 1.00 87.81 85 PHE A CA 1
ATOM 709 C C . PHE A 1 85 ? -8.175 -7.517 16.501 1.00 87.81 85 PHE A C 1
ATOM 711 O O . PHE A 1 85 ? -6.968 -7.520 16.716 1.00 87.81 85 PHE A O 1
ATOM 718 N N . LEU A 1 86 ? -8.917 -6.405 16.567 1.00 90.12 86 LEU A N 1
ATOM 719 C CA . LEU A 1 86 ? -8.386 -5.114 17.014 1.00 90.12 86 LEU A CA 1
ATOM 720 C C . LEU A 1 86 ? -7.999 -5.192 18.492 1.00 90.12 86 LEU A C 1
ATOM 722 O O . LEU A 1 86 ? -6.867 -4.872 18.843 1.00 90.12 86 LEU A O 1
ATOM 726 N N . ILE A 1 87 ? -8.923 -5.680 19.322 1.00 87.56 87 ILE A N 1
ATOM 727 C CA . ILE A 1 87 ? -8.759 -5.770 20.779 1.00 87.56 87 ILE A CA 1
ATOM 728 C C . ILE A 1 87 ? -7.620 -6.729 21.147 1.00 87.56 87 ILE A C 1
ATOM 730 O O . ILE A 1 87 ? -6.819 -6.417 22.017 1.00 87.56 87 ILE A O 1
ATOM 734 N N . ALA A 1 88 ? -7.483 -7.855 20.438 1.00 88.06 88 ALA A N 1
ATOM 735 C CA . ALA A 1 88 ? -6.453 -8.860 20.714 1.00 88.06 88 ALA A CA 1
ATOM 736 C C . ALA A 1 88 ? -5.003 -8.369 20.548 1.00 88.06 88 ALA A C 1
ATOM 738 O O . ALA A 1 88 ? -4.083 -9.080 20.947 1.00 88.06 88 ALA A O 1
ATOM 739 N N . LEU A 1 89 ? -4.778 -7.210 19.918 1.00 86.94 89 LEU A N 1
ATOM 740 C CA . LEU A 1 89 ? -3.442 -6.619 19.838 1.00 86.94 89 LEU A CA 1
ATOM 741 C C . LEU A 1 89 ? -3.092 -5.771 21.067 1.00 86.94 89 LEU A C 1
ATOM 743 O O . LEU A 1 89 ? -1.911 -5.502 21.245 1.00 86.94 89 LEU A O 1
ATOM 747 N N . GLU A 1 90 ? -4.075 -5.359 21.878 1.00 87.81 90 GLU A N 1
ATOM 748 C CA . GLU A 1 90 ? -3.878 -4.558 23.103 1.00 87.81 90 GLU A CA 1
ATOM 749 C C . GLU A 1 90 ? -3.019 -3.295 22.880 1.00 87.81 90 GLU A C 1
ATOM 751 O O . GLU A 1 90 ? -2.273 -2.849 23.748 1.00 87.81 90 GLU A O 1
ATOM 756 N N . LEU A 1 91 ? -3.101 -2.713 21.679 1.00 89.75 91 LEU A N 1
ATOM 757 C CA . LEU A 1 91 ? -2.345 -1.519 21.308 1.00 89.75 91 LEU A CA 1
ATOM 758 C C . LEU A 1 91 ? -3.223 -0.272 21.391 1.00 89.75 91 LEU A C 1
ATOM 760 O O . LEU A 1 91 ? -4.368 -0.307 20.930 1.00 89.75 91 LEU A O 1
ATOM 764 N N . PRO A 1 92 ? -2.676 0.873 21.838 1.00 92.12 92 PRO A N 1
ATOM 765 C CA . PRO A 1 92 ? -3.392 2.131 21.740 1.00 92.12 92 PRO A CA 1
ATOM 766 C C . PRO A 1 92 ? -3.612 2.505 20.260 1.00 92.12 92 PRO A C 1
ATOM 768 O O . PRO A 1 92 ? -2.785 2.176 19.400 1.00 92.12 92 PRO A O 1
ATOM 771 N N . PRO A 1 93 ? -4.669 3.268 19.927 1.00 92.69 93 PRO A N 1
ATOM 772 C CA . PRO A 1 93 ? -5.061 3.569 18.543 1.00 92.69 93 PRO A CA 1
ATOM 773 C C . PRO A 1 93 ? -3.949 4.077 17.623 1.00 92.69 93 PRO A C 1
ATOM 775 O O . PRO A 1 93 ? -3.878 3.690 16.455 1.00 92.69 93 PRO A O 1
ATOM 778 N N . LYS A 1 94 ? -3.053 4.927 18.139 1.00 94.06 94 LYS A N 1
ATOM 779 C CA . LYS A 1 94 ? -1.920 5.465 17.368 1.00 94.06 94 LYS A CA 1
ATOM 780 C C . LYS A 1 94 ? -0.910 4.381 17.003 1.00 94.06 94 LYS A C 1
ATOM 782 O O . LYS A 1 94 ? -0.465 4.325 15.858 1.00 94.06 94 LYS A O 1
ATOM 787 N N . GLU A 1 95 ? -0.564 3.524 17.957 1.00 93.81 95 GLU A N 1
ATOM 788 C CA . GLU A 1 95 ? 0.395 2.438 17.747 1.00 93.81 95 GLU A CA 1
ATOM 789 C C . GLU A 1 95 ? -0.197 1.345 16.866 1.00 93.81 95 GLU A C 1
ATOM 791 O O . GLU A 1 95 ? 0.477 0.873 15.951 1.00 93.81 95 GLU A O 1
ATOM 796 N N . PHE A 1 96 ? -1.478 1.020 17.061 1.00 93.94 96 PHE A N 1
ATOM 797 C CA . PHE A 1 96 ? -2.214 0.111 16.190 1.00 93.94 96 PHE A CA 1
ATOM 798 C C . PHE A 1 96 ? -2.196 0.602 14.734 1.00 93.94 96 PHE A C 1
ATOM 800 O O . PHE A 1 96 ? -1.809 -0.136 13.823 1.00 93.94 96 PHE A O 1
ATOM 807 N N . LEU A 1 97 ? -2.560 1.869 14.500 1.00 95.69 97 LEU A N 1
ATOM 808 C CA . LEU A 1 97 ? -2.601 2.429 13.150 1.00 95.69 97 LEU A CA 1
ATOM 809 C C . LEU A 1 97 ? -1.203 2.489 12.521 1.00 95.69 97 LEU A C 1
ATOM 811 O O . LEU A 1 97 ? -1.032 2.110 11.359 1.00 95.69 97 LEU A O 1
ATOM 815 N N . PHE A 1 98 ? -0.190 2.905 13.286 1.00 96.06 98 PHE A N 1
ATOM 816 C CA . PHE A 1 98 ? 1.197 2.917 12.822 1.00 96.06 98 PHE A CA 1
ATOM 817 C C . PHE A 1 98 ? 1.693 1.513 12.465 1.00 96.06 98 PHE A C 1
ATOM 819 O O . PHE A 1 98 ? 2.301 1.333 11.406 1.00 96.06 98 PHE A O 1
ATOM 826 N N . LEU A 1 99 ? 1.395 0.507 13.294 1.00 94.25 99 LEU A N 1
ATOM 827 C CA . LEU A 1 99 ? 1.724 -0.889 13.017 1.00 94.25 99 LEU A CA 1
ATOM 828 C C . LEU A 1 99 ? 1.104 -1.333 11.689 1.00 94.25 99 LEU A C 1
ATOM 830 O O . LEU A 1 99 ? 1.812 -1.873 10.838 1.00 94.25 99 LEU A O 1
ATOM 834 N N . LYS A 1 100 ? -0.186 -1.061 11.471 1.00 94.56 100 LYS A N 1
ATOM 835 C CA . LYS A 1 100 ? -0.892 -1.440 10.238 1.00 94.56 100 LYS A CA 1
ATOM 836 C C . LYS A 1 100 ? -0.309 -0.765 8.999 1.00 94.56 100 LYS A C 1
ATOM 838 O O . LYS A 1 100 ? -0.053 -1.443 8.001 1.00 94.56 100 LYS A O 1
ATOM 843 N N . VAL A 1 101 ? -0.026 0.536 9.072 1.00 96.62 101 VAL A N 1
ATOM 844 C CA . VAL A 1 101 ? 0.621 1.278 7.977 1.00 96.62 101 VAL A CA 1
ATOM 845 C C . VAL A 1 101 ? 2.009 0.705 7.689 1.00 96.62 101 VAL A C 1
ATOM 847 O O . VAL A 1 101 ? 2.323 0.383 6.541 1.00 96.62 101 VAL A O 1
ATOM 850 N N . LYS A 1 102 ? 2.826 0.506 8.729 1.00 95.50 102 LYS A N 1
ATOM 851 C CA . LYS A 1 102 ? 4.172 -0.062 8.610 1.00 95.50 102 LYS A CA 1
ATOM 852 C C . LYS A 1 102 ? 4.137 -1.449 7.971 1.00 95.50 102 LYS A C 1
ATOM 854 O O . LYS A 1 102 ? 4.904 -1.704 7.045 1.00 95.50 102 LYS A O 1
ATOM 859 N N . ARG A 1 103 ? 3.248 -2.336 8.428 1.00 93.69 103 ARG A N 1
ATOM 860 C CA . ARG A 1 103 ? 3.094 -3.692 7.876 1.00 93.69 103 ARG A CA 1
ATOM 861 C C . ARG A 1 103 ? 2.708 -3.662 6.403 1.00 93.69 103 ARG A C 1
ATOM 863 O O . ARG A 1 103 ? 3.326 -4.384 5.624 1.00 93.69 103 ARG A O 1
ATOM 870 N N . GLN A 1 104 ? 1.767 -2.802 6.014 1.00 95.81 104 GLN A N 1
ATOM 871 C CA . GLN A 1 104 ? 1.360 -2.678 4.615 1.00 95.81 104 GLN A CA 1
ATOM 872 C C . GLN A 1 104 ? 2.507 -2.220 3.721 1.00 95.81 104 GLN A C 1
ATOM 874 O O . GLN A 1 104 ? 2.789 -2.855 2.704 1.00 95.81 104 GLN A O 1
ATOM 879 N N . VAL A 1 105 ? 3.195 -1.150 4.119 1.00 95.81 105 VAL A N 1
ATOM 880 C CA . VAL A 1 105 ? 4.319 -0.606 3.351 1.00 95.81 105 VAL A CA 1
ATOM 881 C C . VAL A 1 105 ? 5.459 -1.624 3.265 1.00 95.81 105 VAL A C 1
ATOM 883 O O . VAL A 1 105 ? 5.988 -1.857 2.181 1.00 95.81 105 VAL A O 1
ATOM 886 N N . MET A 1 106 ? 5.810 -2.287 4.373 1.00 94.94 106 MET A N 1
ATOM 887 C CA . MET A 1 106 ? 6.858 -3.313 4.383 1.00 94.94 106 MET A CA 1
ATOM 888 C C . MET A 1 106 ? 6.522 -4.496 3.471 1.00 94.94 106 MET A C 1
ATOM 890 O O . MET A 1 106 ? 7.370 -4.891 2.676 1.00 94.94 106 MET A O 1
ATOM 894 N N . MET A 1 107 ? 5.306 -5.042 3.556 1.00 92.88 107 MET A N 1
ATOM 895 C CA . MET A 1 107 ? 4.899 -6.198 2.748 1.00 92.88 107 MET A CA 1
ATOM 896 C C . MET A 1 107 ? 4.867 -5.870 1.258 1.00 92.88 107 MET A C 1
ATOM 898 O O . MET A 1 107 ? 5.385 -6.637 0.445 1.00 92.88 107 MET A O 1
ATOM 902 N N . TYR A 1 108 ? 4.311 -4.712 0.896 1.00 95.50 108 TYR A N 1
ATOM 903 C CA . TYR A 1 108 ? 4.296 -4.271 -0.493 1.00 95.50 108 TYR A CA 1
ATOM 904 C C . TYR A 1 108 ? 5.720 -4.081 -1.038 1.00 95.50 108 TYR A C 1
ATOM 906 O O . TYR A 1 108 ? 6.046 -4.585 -2.112 1.00 95.50 108 TYR A O 1
ATOM 914 N N . ASN A 1 109 ? 6.603 -3.436 -0.269 1.00 95.56 109 ASN A N 1
ATOM 915 C CA . ASN A 1 109 ? 7.994 -3.231 -0.674 1.00 95.56 109 ASN A CA 1
ATOM 916 C C . ASN A 1 109 ? 8.766 -4.550 -0.795 1.00 95.56 109 ASN A C 1
ATOM 918 O O . ASN A 1 109 ? 9.493 -4.734 -1.764 1.00 95.56 109 ASN A O 1
ATOM 922 N N . GLN A 1 110 ? 8.592 -5.494 0.133 1.00 94.62 110 GLN A N 1
ATOM 923 C CA . GLN A 1 110 ? 9.225 -6.817 0.046 1.00 94.62 110 GLN A CA 1
ATOM 924 C C . GLN A 1 110 ? 8.799 -7.585 -1.210 1.00 94.62 110 GLN A C 1
ATOM 926 O O . GLN A 1 110 ? 9.615 -8.285 -1.805 1.00 94.62 110 GLN A O 1
ATOM 931 N N . LEU A 1 111 ? 7.544 -7.430 -1.632 1.00 94.62 111 LEU A N 1
ATOM 932 C CA . LEU A 1 111 ? 7.028 -8.025 -2.861 1.00 94.62 111 LEU A CA 1
ATOM 933 C C . LEU A 1 111 ? 7.574 -7.336 -4.126 1.00 94.62 111 LEU A C 1
ATOM 935 O O . LEU A 1 111 ? 7.871 -8.011 -5.113 1.00 94.62 111 LEU A O 1
ATOM 939 N N . ALA A 1 112 ? 7.688 -6.006 -4.098 1.00 96.56 112 ALA A N 1
ATOM 940 C CA . ALA A 1 112 ? 8.128 -5.194 -5.231 1.00 96.56 112 ALA A CA 1
ATOM 941 C C . ALA A 1 112 ? 9.649 -5.248 -5.454 1.00 96.56 112 ALA A C 1
ATOM 943 O O . ALA A 1 112 ? 10.097 -5.267 -6.598 1.00 96.56 112 ALA A O 1
ATOM 944 N N . LEU A 1 113 ? 10.449 -5.307 -4.384 1.00 96.19 113 LEU A N 1
ATOM 945 C CA . LEU A 1 113 ? 11.912 -5.211 -4.442 1.00 96.19 113 LEU A CA 1
ATOM 946 C C . LEU A 1 113 ? 12.572 -6.214 -5.406 1.00 96.19 113 LEU A C 1
ATOM 948 O O . LEU A 1 113 ? 13.385 -5.769 -6.215 1.00 96.19 113 LEU A O 1
ATOM 952 N N . PRO A 1 114 ? 12.238 -7.522 -5.406 1.00 96.62 114 PRO A N 1
ATOM 953 C CA . PRO A 1 114 ? 12.832 -8.456 -6.361 1.00 96.62 114 PRO A CA 1
ATOM 954 C C . PRO A 1 114 ? 12.491 -8.118 -7.819 1.00 96.62 114 PRO A C 1
ATOM 956 O O . PRO A 1 114 ? 13.328 -8.304 -8.694 1.00 96.62 114 PRO A O 1
ATOM 959 N N . LEU A 1 115 ? 11.288 -7.594 -8.084 1.00 97.12 115 LEU A N 1
ATOM 960 C CA . LEU A 1 115 ? 10.864 -7.195 -9.430 1.00 97.12 115 LEU A CA 1
ATOM 961 C C . LEU A 1 115 ? 11.621 -5.951 -9.901 1.00 97.12 115 LEU A C 1
ATOM 963 O O . LEU A 1 115 ? 12.106 -5.912 -11.028 1.00 97.12 115 LEU A O 1
ATOM 967 N N . ILE A 1 116 ? 11.778 -4.962 -9.018 1.00 96.38 116 ILE A N 1
ATOM 968 C CA . ILE A 1 116 ? 12.556 -3.747 -9.294 1.00 96.38 116 ILE A CA 1
ATOM 969 C C . ILE A 1 116 ? 14.032 -4.093 -9.514 1.00 96.38 116 ILE A C 1
ATOM 971 O O . ILE A 1 116 ? 14.667 -3.548 -10.413 1.00 96.38 116 ILE A O 1
ATOM 975 N N . PHE A 1 117 ? 14.577 -5.024 -8.730 1.00 96.69 117 PHE A N 1
ATOM 976 C CA . PHE A 1 117 ? 15.951 -5.486 -8.893 1.00 96.69 1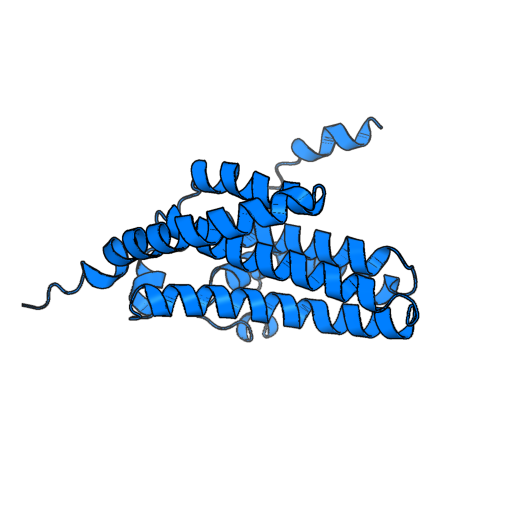17 PHE A CA 1
ATOM 977 C C . PHE A 1 117 ? 16.174 -6.129 -10.267 1.00 96.69 117 PHE A C 1
ATOM 979 O O . PHE A 1 117 ? 17.137 -5.798 -10.953 1.00 96.69 117 PHE A O 1
ATOM 986 N N . VAL A 1 118 ? 15.261 -6.999 -10.707 1.00 96.75 118 VAL A N 1
ATOM 987 C CA . VAL A 1 118 ? 15.344 -7.625 -12.036 1.00 96.75 118 VAL A CA 1
ATOM 988 C C . VAL A 1 118 ? 15.155 -6.586 -13.143 1.00 96.75 118 VAL A C 1
ATOM 990 O O . VAL A 1 118 ? 15.889 -6.614 -14.128 1.00 96.75 118 VAL A O 1
ATOM 993 N N . TYR A 1 119 ? 14.233 -5.634 -12.972 1.00 96.50 119 TYR A N 1
ATOM 994 C CA . TYR A 1 119 ? 14.065 -4.517 -13.904 1.00 96.50 119 TYR A CA 1
ATOM 995 C C . TYR A 1 119 ? 15.360 -3.725 -14.080 1.00 96.50 119 TYR A C 1
ATOM 997 O O . TYR A 1 119 ? 15.765 -3.455 -15.203 1.00 96.50 119 TYR A O 1
ATOM 1005 N N . TYR A 1 120 ? 16.043 -3.403 -12.983 1.00 95.50 120 TYR A N 1
ATOM 1006 C CA . TYR A 1 120 ? 17.298 -2.656 -13.014 1.00 95.50 120 TYR A CA 1
ATOM 1007 C C . TYR A 1 120 ? 18.406 -3.376 -13.798 1.00 95.50 120 TYR A C 1
ATOM 1009 O O . TYR A 1 120 ? 19.206 -2.722 -14.462 1.00 95.50 120 TYR A O 1
ATOM 1017 N N . ILE A 1 121 ? 18.432 -4.715 -13.769 1.00 96.81 121 ILE A N 1
ATOM 1018 C CA . ILE A 1 121 ? 19.384 -5.519 -14.552 1.00 96.81 121 ILE A CA 1
ATOM 1019 C C . ILE A 1 121 ? 19.144 -5.354 -16.061 1.00 96.81 121 ILE A C 1
ATOM 1021 O O . ILE A 1 121 ? 20.107 -5.258 -16.820 1.00 96.81 121 ILE A O 1
ATOM 1025 N N . PHE A 1 122 ? 17.883 -5.317 -16.507 1.00 96.50 122 PHE A N 1
ATOM 1026 C CA . PHE A 1 122 ? 17.533 -5.233 -17.934 1.00 96.50 122 PHE A CA 1
ATOM 1027 C C . PHE A 1 122 ? 17.382 -3.794 -18.462 1.00 96.50 122 PHE A C 1
ATOM 1029 O O . PHE A 1 122 ? 17.599 -3.554 -19.648 1.00 96.50 122 PHE A O 1
ATOM 1036 N N . HIS A 1 123 ? 17.033 -2.844 -17.593 1.00 96.00 123 HIS A N 1
ATOM 1037 C CA . HIS A 1 123 ? 16.648 -1.463 -17.916 1.00 96.00 123 HIS A CA 1
ATOM 1038 C C . HIS A 1 123 ? 17.368 -0.462 -16.998 1.00 96.00 123 HIS A C 1
ATOM 1040 O O . HIS A 1 123 ? 16.761 0.382 -16.337 1.00 96.00 123 HIS A O 1
ATOM 1046 N N . TYR A 1 124 ? 18.695 -0.595 -16.915 1.00 93.81 124 TYR A N 1
ATOM 1047 C CA . TYR A 1 124 ? 19.545 0.210 -16.033 1.00 93.81 124 TYR A CA 1
ATOM 1048 C C . TYR A 1 124 ? 19.395 1.722 -16.262 1.00 93.81 124 TYR A C 1
ATOM 1050 O O . TYR A 1 124 ? 19.405 2.498 -15.307 1.00 93.81 124 TYR A O 1
ATOM 1058 N N . ASN A 1 125 ? 19.242 2.158 -17.515 1.00 95.44 125 ASN A N 1
ATOM 1059 C CA . ASN A 1 125 ? 19.150 3.581 -17.856 1.00 95.44 125 ASN A CA 1
ATOM 1060 C C . ASN A 1 125 ? 17.870 4.224 -17.295 1.00 95.44 125 ASN A C 1
ATOM 1062 O O . ASN A 1 125 ? 17.852 5.411 -16.971 1.00 95.44 125 ASN A O 1
ATOM 1066 N N . GLU A 1 126 ? 16.816 3.429 -17.124 1.00 94.88 126 GLU A N 1
ATOM 1067 C CA . GLU A 1 126 ? 15.487 3.844 -16.685 1.00 94.88 126 GLU A CA 1
ATOM 1068 C C . GLU A 1 126 ? 15.216 3.482 -15.215 1.00 94.88 126 GLU A C 1
ATOM 1070 O O . GLU A 1 126 ? 14.064 3.362 -14.796 1.00 94.88 126 GLU A O 1
ATOM 1075 N N . TRP A 1 127 ? 16.271 3.335 -14.407 1.00 91.62 127 TRP A N 1
ATOM 1076 C CA . TRP A 1 127 ? 16.208 2.960 -12.987 1.00 91.62 127 TRP A CA 1
ATOM 1077 C C . TRP A 1 127 ? 15.293 3.849 -12.132 1.00 91.62 127 TRP A C 1
ATOM 1079 O O . TRP A 1 127 ? 14.712 3.387 -11.150 1.00 91.62 127 TRP A O 1
ATOM 1089 N N . PHE A 1 128 ? 15.159 5.125 -12.497 1.00 93.56 128 PHE A N 1
ATOM 1090 C CA . PHE A 1 128 ? 14.342 6.093 -11.767 1.00 93.56 128 PHE A CA 1
ATOM 1091 C C . PHE A 1 128 ? 12.842 5.790 -11.881 1.00 93.56 128 PHE A C 1
ATOM 1093 O O . PHE A 1 128 ? 12.083 6.140 -10.977 1.00 93.56 128 PHE A O 1
ATOM 1100 N N . LEU A 1 129 ? 12.410 5.124 -12.957 1.00 94.62 129 LEU A N 1
ATOM 1101 C CA . LEU A 1 129 ? 11.002 4.854 -13.241 1.00 94.62 129 LEU A CA 1
ATOM 1102 C C . LEU A 1 129 ? 10.327 4.018 -12.135 1.00 94.62 129 LEU A C 1
ATOM 1104 O O . LEU A 1 129 ? 9.397 4.534 -11.509 1.00 94.62 129 LEU A O 1
ATOM 1108 N N . PRO A 1 130 ? 10.800 2.795 -11.807 1.00 93.31 130 PRO A N 1
ATOM 1109 C CA . PRO A 1 130 ? 10.204 2.000 -10.734 1.00 93.31 130 PRO A CA 1
ATOM 1110 C C . PRO A 1 130 ? 10.351 2.646 -9.351 1.00 93.31 130 PRO A C 1
ATOM 1112 O O . PRO A 1 130 ? 9.549 2.371 -8.468 1.00 93.31 130 PRO A O 1
ATOM 1115 N N . ILE A 1 131 ? 11.349 3.509 -9.128 1.00 92.75 131 ILE A N 1
ATOM 1116 C CA . ILE A 1 131 ? 11.539 4.188 -7.834 1.00 92.75 131 ILE A CA 1
ATOM 1117 C C . ILE A 1 131 ? 10.494 5.287 -7.626 1.00 92.75 131 ILE A C 1
ATOM 1119 O O . ILE A 1 131 ? 9.894 5.382 -6.549 1.00 92.75 131 ILE A O 1
ATOM 1123 N N . VAL A 1 132 ? 10.263 6.114 -8.649 1.00 94.19 132 VAL A N 1
ATOM 1124 C CA . VAL A 1 132 ? 9.216 7.145 -8.616 1.00 94.19 132 VAL A CA 1
ATOM 1125 C C . VAL A 1 132 ? 7.853 6.484 -8.443 1.00 94.19 132 VAL A C 1
ATOM 1127 O O . VAL A 1 132 ? 7.081 6.875 -7.569 1.00 94.19 132 VAL A O 1
ATOM 1130 N N . GLU A 1 133 ? 7.586 5.434 -9.212 1.00 94.69 133 GLU A N 1
ATOM 1131 C CA . GLU A 1 133 ? 6.356 4.659 -9.103 1.00 94.69 133 GLU A CA 1
ATOM 1132 C C . GLU A 1 133 ? 6.183 4.032 -7.716 1.00 94.69 133 GLU A C 1
ATOM 1134 O O . GLU A 1 133 ? 5.125 4.183 -7.101 1.00 94.69 133 GLU A O 1
ATOM 1139 N N . LEU A 1 134 ? 7.226 3.402 -7.167 1.00 95.38 134 LEU A N 1
ATOM 1140 C CA . LEU A 1 134 ? 7.183 2.837 -5.821 1.00 95.38 134 LEU A CA 1
ATOM 1141 C C . LEU A 1 134 ? 6.847 3.910 -4.779 1.00 95.38 134 LEU A C 1
ATOM 1143 O O . LEU A 1 134 ? 6.050 3.652 -3.881 1.00 95.38 134 LEU A O 1
ATOM 1147 N N . SER A 1 135 ? 7.385 5.122 -4.923 1.00 93.81 135 SER A N 1
ATOM 1148 C CA . SER A 1 135 ? 7.095 6.248 -4.025 1.00 93.81 135 SER A CA 1
ATOM 1149 C C . SER A 1 135 ? 5.613 6.643 -4.060 1.00 93.81 135 SER A C 1
ATOM 1151 O O . SER A 1 135 ? 5.002 6.849 -3.010 1.00 93.81 135 SER A O 1
ATOM 1153 N N . ILE A 1 136 ? 5.002 6.674 -5.250 1.00 94.31 136 ILE A N 1
ATOM 1154 C CA . ILE A 1 136 ? 3.559 6.923 -5.416 1.00 94.31 136 ILE A CA 1
ATOM 1155 C C . ILE A 1 136 ? 2.747 5.800 -4.760 1.00 94.31 136 ILE A C 1
ATOM 1157 O O . ILE A 1 136 ? 1.823 6.058 -3.984 1.00 94.31 136 ILE A O 1
ATOM 1161 N N . LEU A 1 137 ? 3.119 4.544 -5.017 1.00 95.81 137 LEU A N 1
ATOM 1162 C CA . LEU A 1 137 ? 2.440 3.384 -4.444 1.00 95.81 137 LEU A CA 1
ATOM 1163 C C . LEU A 1 137 ? 2.598 3.332 -2.916 1.00 95.81 137 LEU A C 1
ATOM 1165 O O . LEU A 1 137 ? 1.676 2.891 -2.232 1.00 95.81 137 LEU A O 1
ATOM 1169 N N . MET A 1 138 ? 3.698 3.824 -2.336 1.00 95.56 138 MET A N 1
ATOM 1170 C CA . MET A 1 138 ? 3.839 3.955 -0.878 1.00 95.56 138 MET A CA 1
ATOM 1171 C C . MET A 1 138 ? 2.809 4.926 -0.289 1.00 95.56 138 MET A C 1
ATOM 1173 O O . MET A 1 138 ? 2.151 4.579 0.693 1.00 95.56 138 MET A O 1
ATOM 1177 N N . VAL A 1 139 ? 2.612 6.098 -0.904 1.00 96.06 139 VAL A N 1
ATOM 1178 C CA . VAL A 1 139 ? 1.578 7.061 -0.475 1.00 96.06 139 VAL A CA 1
ATOM 1179 C C . VAL A 1 139 ? 0.196 6.414 -0.527 1.00 96.06 139 VAL A C 1
ATOM 1181 O O . VAL A 1 139 ? -0.584 6.529 0.418 1.00 96.06 139 VAL A O 1
ATOM 1184 N N . LEU A 1 140 ? -0.084 5.664 -1.592 1.00 96.06 140 LEU A N 1
ATOM 1185 C CA . LEU A 1 140 ? -1.347 4.952 -1.748 1.00 96.06 140 LEU A CA 1
ATOM 1186 C C . LEU A 1 140 ? -1.544 3.842 -0.716 1.00 96.06 140 LEU A C 1
ATOM 1188 O O . LEU A 1 140 ? -2.635 3.708 -0.170 1.00 96.06 140 LEU A O 1
ATOM 1192 N N . ASN A 1 141 ? -0.495 3.088 -0.392 1.00 96.69 141 ASN A N 1
ATOM 1193 C CA . ASN A 1 141 ? -0.519 2.089 0.676 1.00 96.69 141 ASN A CA 1
ATOM 1194 C C . ASN A 1 141 ? -0.837 2.710 2.046 1.00 96.69 141 ASN A C 1
ATOM 1196 O O . ASN A 1 141 ? -1.629 2.154 2.805 1.00 96.69 141 ASN A O 1
ATOM 1200 N N . ILE A 1 142 ? -0.260 3.874 2.356 1.00 97.31 142 ILE A N 1
ATOM 1201 C CA . ILE A 1 142 ? -0.568 4.617 3.586 1.00 97.31 142 ILE A CA 1
ATOM 1202 C C . ILE A 1 142 ? -2.031 5.078 3.566 1.00 97.31 142 ILE A C 1
ATOM 1204 O O . ILE A 1 142 ? -2.769 4.872 4.533 1.00 97.31 142 ILE A O 1
ATOM 1208 N N . TYR A 1 143 ? -2.460 5.660 2.445 1.00 97.19 143 TYR A N 1
ATOM 1209 C CA . TYR A 1 143 ? -3.809 6.183 2.266 1.00 97.19 143 TYR A CA 1
ATOM 1210 C C . TYR A 1 143 ? -4.890 5.120 2.477 1.00 97.19 143 TYR A C 1
ATOM 1212 O O . TYR A 1 143 ? -5.818 5.359 3.247 1.00 97.19 143 TYR A O 1
ATOM 1220 N N . ILE A 1 144 ? -4.769 3.942 1.853 1.00 95.56 144 ILE A N 1
ATOM 1221 C CA . ILE A 1 144 ? -5.801 2.894 1.943 1.00 95.56 144 ILE A CA 1
ATOM 1222 C C . ILE A 1 144 ? -5.951 2.352 3.367 1.00 95.56 144 ILE A C 1
ATOM 1224 O O . ILE A 1 144 ? -7.068 2.083 3.801 1.00 95.56 144 ILE A O 1
ATOM 1228 N N . VAL A 1 145 ? -4.851 2.245 4.120 1.00 96.69 145 VAL A N 1
ATOM 1229 C CA . VAL A 1 145 ? -4.882 1.780 5.512 1.00 96.69 145 VAL A CA 1
ATOM 1230 C C . VAL A 1 145 ? -5.570 2.819 6.391 1.00 96.69 145 VAL A C 1
ATOM 1232 O O . VAL A 1 145 ? -6.488 2.487 7.139 1.00 96.69 145 VAL A O 1
ATOM 1235 N N . ILE A 1 146 ? -5.176 4.088 6.272 1.00 97.38 146 ILE A N 1
ATOM 1236 C CA . ILE A 1 146 ? -5.791 5.177 7.040 1.00 97.38 146 ILE A CA 1
ATOM 1237 C C . ILE A 1 146 ? -7.278 5.295 6.713 1.00 97.38 146 ILE A C 1
ATOM 1239 O O . ILE A 1 146 ? -8.105 5.403 7.616 1.00 97.38 146 ILE A O 1
ATOM 1243 N N . LEU A 1 147 ? -7.634 5.238 5.432 1.00 96.25 147 LEU A N 1
ATOM 1244 C CA . LEU A 1 147 ? -9.016 5.341 4.987 1.00 96.25 147 LEU A CA 1
ATOM 1245 C C . LEU A 1 147 ? -9.867 4.167 5.481 1.00 96.25 147 LEU A C 1
ATOM 1247 O O . LEU A 1 147 ? -11.021 4.372 5.864 1.00 96.25 147 LEU A O 1
ATOM 1251 N N . LYS A 1 148 ? -9.305 2.954 5.502 1.00 95.06 148 LYS A N 1
ATOM 1252 C CA . LYS A 1 148 ? -9.958 1.782 6.086 1.00 95.06 148 LYS A CA 1
ATOM 1253 C C . LYS A 1 148 ? -10.326 2.046 7.545 1.00 95.06 148 LYS A C 1
ATOM 1255 O O . LYS A 1 148 ? -11.496 1.926 7.899 1.00 95.06 148 LYS A O 1
ATOM 1260 N N . TYR A 1 149 ? -9.369 2.483 8.364 1.00 95.94 149 TYR A N 1
ATOM 1261 C CA . TYR A 1 149 ? -9.611 2.703 9.794 1.00 95.94 149 TYR A CA 1
ATOM 1262 C C . TYR A 1 149 ? -10.422 3.968 10.112 1.00 95.94 149 TYR A C 1
ATOM 1264 O O . TYR A 1 149 ? -11.162 3.987 11.095 1.00 95.94 149 TYR A O 1
ATOM 1272 N N . ALA A 1 150 ? -10.405 4.979 9.241 1.00 96.38 150 ALA A N 1
ATOM 1273 C CA . ALA A 1 150 ? -11.248 6.174 9.349 1.00 96.38 150 ALA A CA 1
ATOM 1274 C C . ALA A 1 150 ? -12.751 5.906 9.156 1.00 96.38 150 ALA A C 1
ATOM 1276 O O . ALA A 1 150 ? -13.581 6.725 9.554 1.00 96.38 150 ALA A O 1
ATOM 1277 N N . PHE A 1 151 ? -13.108 4.795 8.513 1.00 95.31 151 PHE A N 1
ATOM 1278 C CA . PHE A 1 151 ? -14.493 4.377 8.275 1.00 95.31 151 PHE A CA 1
ATOM 1279 C C . PHE A 1 151 ? -14.709 2.912 8.673 1.00 95.31 151 PHE A C 1
ATOM 1281 O O . PHE A 1 151 ? -15.517 2.203 8.067 1.00 95.31 151 PHE A O 1
ATOM 1288 N N . TYR A 1 152 ? -13.937 2.450 9.654 1.00 94.12 152 TYR A N 1
ATOM 1289 C CA . TYR A 1 152 ? -13.961 1.070 10.098 1.00 94.12 152 TYR A CA 1
ATOM 1290 C C . TYR A 1 152 ? -15.253 0.765 10.854 1.00 94.12 152 TYR A C 1
ATOM 1292 O O . TYR A 1 152 ? -15.584 1.429 11.837 1.00 94.12 152 TYR A O 1
ATOM 1300 N N . HIS A 1 153 ? -15.920 -0.286 10.388 1.00 91.38 153 HIS A N 1
ATOM 1301 C CA . HIS A 1 153 ? -16.999 -0.990 11.065 1.00 91.38 153 HIS A CA 1
ATOM 1302 C C . HIS A 1 153 ? -16.715 -2.495 10.962 1.00 91.38 153 HIS A C 1
ATOM 1304 O O . HIS A 1 153 ? -16.385 -2.960 9.861 1.00 91.38 153 HIS A O 1
ATOM 1310 N N . PRO A 1 154 ? -16.791 -3.254 12.071 1.00 90.50 154 PRO A N 1
ATOM 1311 C CA . PRO A 1 154 ? -16.385 -4.657 12.099 1.00 90.50 154 PRO A CA 1
ATOM 1312 C C . PRO A 1 154 ? -17.121 -5.513 11.067 1.00 90.50 154 PRO A C 1
ATOM 1314 O O . PRO A 1 154 ? -18.341 -5.445 10.974 1.00 90.50 154 PRO A O 1
ATOM 1317 N N . ASN A 1 155 ? -16.396 -6.370 10.341 1.00 87.19 155 ASN A N 1
ATOM 1318 C CA . ASN A 1 155 ? -16.948 -7.302 9.337 1.00 87.19 155 ASN A CA 1
ATOM 1319 C C . ASN A 1 155 ? -17.735 -6.663 8.176 1.00 87.19 155 ASN A C 1
ATOM 1321 O O . ASN A 1 155 ? -18.380 -7.376 7.403 1.00 87.19 155 ASN A O 1
ATOM 1325 N N . GLU A 1 156 ? -17.672 -5.344 8.015 1.00 87.44 156 GLU A N 1
ATOM 1326 C CA . GLU A 1 156 ? -18.435 -4.626 7.001 1.00 87.44 156 GLU A CA 1
ATOM 1327 C C . GLU A 1 156 ? -17.545 -4.048 5.903 1.00 87.44 156 GLU A C 1
ATOM 1329 O O . GLU A 1 156 ? -16.347 -3.806 6.078 1.00 87.44 156 GLU A O 1
ATOM 1334 N N . LYS A 1 157 ? -18.167 -3.804 4.745 1.00 87.25 157 LYS A N 1
ATOM 1335 C CA . LYS A 1 157 ? -17.591 -2.972 3.692 1.00 87.25 157 LYS A CA 1
ATOM 1336 C C . LYS A 1 157 ? -18.174 -1.572 3.807 1.00 87.25 157 LYS A C 1
ATOM 1338 O O . LYS A 1 157 ? -19.371 -1.384 3.611 1.00 87.25 157 LYS A O 1
ATOM 1343 N N . SER A 1 158 ? -17.333 -0.574 4.042 1.00 88.06 158 SER A N 1
ATOM 1344 C CA . SER A 1 158 ? -17.797 0.813 4.075 1.00 88.06 158 SER A CA 1
ATOM 1345 C C . SER A 1 158 ? -17.968 1.358 2.656 1.00 88.06 158 SER A C 1
ATOM 1347 O O . SER A 1 158 ? -17.012 1.399 1.879 1.00 88.06 158 SER A O 1
ATOM 1349 N N . ALA A 1 159 ? -19.183 1.788 2.301 1.00 86.94 159 ALA A N 1
ATOM 1350 C CA . ALA A 1 159 ? -19.453 2.431 1.012 1.00 86.94 159 ALA A CA 1
ATOM 1351 C C . ALA A 1 159 ? -18.681 3.755 0.870 1.00 86.94 159 ALA A C 1
ATOM 1353 O O . ALA A 1 159 ? -18.110 4.031 -0.182 1.00 86.94 159 ALA A O 1
ATOM 1354 N N . ALA A 1 160 ? -18.584 4.536 1.951 1.00 87.19 160 ALA A N 1
ATOM 1355 C CA . ALA A 1 160 ? -17.794 5.765 1.973 1.00 87.19 160 ALA A CA 1
ATOM 1356 C C . ALA A 1 160 ? -16.300 5.483 1.745 1.00 87.19 160 ALA A C 1
ATOM 1358 O O . ALA A 1 160 ? -15.660 6.169 0.947 1.00 87.19 160 ALA A O 1
ATOM 1359 N N . SER A 1 161 ? -15.762 4.440 2.391 1.00 89.19 161 SER A N 1
ATOM 1360 C CA . SER A 1 161 ? -14.378 4.001 2.179 1.00 89.19 161 SER A CA 1
ATOM 1361 C C . SER A 1 161 ? -14.141 3.543 0.737 1.00 89.19 161 SER A C 1
ATOM 1363 O O . SER A 1 161 ? -13.150 3.940 0.136 1.00 89.19 161 SER A O 1
ATOM 1365 N N . GLN A 1 162 ? -15.066 2.793 0.129 1.00 88.44 162 GLN A N 1
ATOM 1366 C CA . GLN A 1 162 ? -14.960 2.373 -1.276 1.00 88.44 162 GLN A CA 1
ATOM 1367 C C . GLN A 1 162 ? -14.949 3.565 -2.242 1.00 88.44 162 GLN A C 1
ATOM 1369 O O . GLN A 1 162 ? -14.064 3.656 -3.094 1.00 88.44 162 GLN A O 1
ATOM 1374 N N . THR A 1 163 ? -15.882 4.508 -2.084 1.00 89.75 163 THR A N 1
ATOM 1375 C CA . THR A 1 163 ? -15.945 5.704 -2.936 1.00 89.75 163 THR A CA 1
ATOM 1376 C C . THR A 1 163 ? -14.666 6.527 -2.823 1.00 89.75 163 THR A C 1
ATOM 1378 O O . THR A 1 163 ? -14.083 6.905 -3.836 1.00 89.75 163 THR A O 1
ATOM 1381 N N . LEU A 1 164 ? -14.177 6.766 -1.605 1.00 93.06 164 LEU A N 1
ATOM 1382 C CA . LEU A 1 164 ? -12.940 7.522 -1.399 1.00 93.06 164 LEU A CA 1
ATOM 1383 C C . LEU A 1 164 ? -11.704 6.744 -1.865 1.00 93.06 164 LEU A C 1
ATOM 1385 O O . LEU A 1 164 ? -10.788 7.332 -2.427 1.00 93.06 164 LEU A O 1
ATOM 1389 N N . SER A 1 165 ? -11.702 5.419 -1.741 1.00 91.25 165 SER A N 1
ATOM 1390 C CA . SER A 1 165 ? -10.606 4.595 -2.255 1.00 91.25 165 SER A CA 1
ATOM 1391 C C . SER A 1 165 ? -10.494 4.678 -3.774 1.00 91.25 165 SER A C 1
ATOM 1393 O O . SER A 1 165 ? -9.385 4.640 -4.304 1.00 91.25 165 SER A O 1
ATOM 1395 N N . SER A 1 166 ? -11.616 4.854 -4.482 1.00 90.31 166 SER A N 1
ATOM 1396 C CA . SER A 1 166 ? -11.596 5.059 -5.934 1.00 90.31 166 SER A CA 1
ATOM 1397 C C . SER A 1 166 ? -10.804 6.311 -6.331 1.00 90.31 166 SER A C 1
ATOM 1399 O O . SER A 1 166 ? -10.115 6.290 -7.345 1.00 90.31 166 SER A O 1
ATOM 1401 N N . LEU A 1 167 ? -10.796 7.357 -5.492 1.00 91.19 167 LEU A N 1
ATOM 1402 C CA . LEU A 1 167 ? -9.960 8.543 -5.696 1.00 91.19 167 LEU A CA 1
ATOM 1403 C C . LEU A 1 167 ? -8.465 8.198 -5.619 1.00 91.19 167 LEU A C 1
ATOM 1405 O O . LEU A 1 167 ? -7.685 8.683 -6.435 1.00 91.19 167 LEU A O 1
ATOM 1409 N N . GLY A 1 168 ? -8.077 7.329 -4.680 1.00 91.19 168 GLY A N 1
ATOM 1410 C CA . GLY A 1 168 ? -6.709 6.812 -4.590 1.00 91.19 168 GLY A CA 1
ATOM 1411 C C . GLY A 1 168 ? -6.318 5.979 -5.814 1.00 91.19 168 GLY A C 1
ATOM 1412 O O . GLY A 1 168 ? -5.228 6.129 -6.350 1.00 91.19 168 GLY A O 1
ATOM 1413 N N . VAL A 1 169 ? -7.225 5.149 -6.328 1.00 91.88 169 VAL A N 1
ATOM 1414 C CA . VAL A 1 169 ? -6.976 4.406 -7.576 1.00 91.88 169 VAL A CA 1
ATOM 1415 C C . VAL A 1 169 ? -6.818 5.364 -8.764 1.00 91.88 169 VAL A C 1
ATOM 1417 O O . VAL A 1 169 ? -5.907 5.203 -9.574 1.00 91.88 169 VAL A O 1
ATOM 1420 N N . LEU A 1 170 ? -7.666 6.391 -8.861 1.00 92.56 170 LEU A N 1
ATOM 1421 C CA . LEU A 1 170 ? -7.607 7.382 -9.938 1.00 92.56 170 LEU A CA 1
ATOM 1422 C C . LEU A 1 170 ? -6.308 8.196 -9.928 1.00 92.56 170 LEU A C 1
ATOM 1424 O O . LEU A 1 170 ? -5.818 8.560 -10.997 1.00 92.56 170 LEU A O 1
ATOM 1428 N N . SER A 1 171 ? -5.710 8.450 -8.760 1.00 91.31 171 SER A N 1
ATOM 1429 C CA . SER A 1 171 ? -4.460 9.214 -8.685 1.00 91.31 171 SER A CA 1
ATOM 1430 C C . SER A 1 171 ? -3.254 8.491 -9.288 1.00 91.31 171 SER A C 1
ATOM 1432 O O . SER A 1 171 ? -2.256 9.143 -9.573 1.00 91.31 171 SER A O 1
ATOM 1434 N N . ILE A 1 172 ? -3.332 7.170 -9.502 1.00 89.12 172 ILE A N 1
ATOM 1435 C CA . ILE A 1 172 ? -2.308 6.420 -10.249 1.00 89.12 172 ILE A CA 1
ATOM 1436 C C . ILE A 1 172 ? -2.219 6.946 -11.685 1.00 89.12 172 ILE A C 1
ATOM 1438 O O . ILE A 1 172 ? -1.131 7.134 -12.219 1.00 89.12 172 ILE A O 1
ATOM 1442 N N . PHE A 1 173 ? -3.372 7.222 -12.297 1.00 88.19 173 PHE A N 1
ATOM 1443 C CA . PHE A 1 173 ? -3.466 7.715 -13.672 1.00 88.19 173 PHE A CA 1
ATOM 1444 C C . PHE A 1 173 ? -3.400 9.241 -13.758 1.00 88.19 173 PHE A C 1
ATOM 1446 O O . PHE A 1 173 ? -3.066 9.787 -14.807 1.00 88.19 173 PHE A O 1
ATOM 1453 N N . ILE A 1 174 ? -3.723 9.932 -12.661 1.00 91.62 174 ILE A N 1
ATOM 1454 C CA . ILE A 1 174 ? -3.751 11.392 -12.575 1.00 91.62 174 ILE A CA 1
ATOM 1455 C C . ILE A 1 174 ? -2.835 11.833 -11.421 1.00 91.62 174 ILE A C 1
ATOM 1457 O O . ILE A 1 174 ? -3.322 12.103 -10.318 1.00 91.62 174 ILE A O 1
ATOM 1461 N N . PRO A 1 175 ? -1.511 11.953 -11.649 1.00 81.50 175 PRO A N 1
ATOM 1462 C CA . PRO A 1 175 ? -0.542 12.270 -10.595 1.00 81.50 175 PRO A CA 1
ATOM 1463 C C . PRO A 1 175 ? -0.813 13.594 -9.868 1.00 81.50 175 PRO A C 1
ATOM 1465 O O . PRO A 1 175 ? -0.465 13.748 -8.701 1.00 81.50 175 PRO A O 1
ATOM 1468 N N . PHE A 1 176 ? -1.498 14.542 -10.517 1.00 87.88 176 PHE A N 1
ATOM 1469 C CA . PHE A 1 176 ? -1.922 15.805 -9.900 1.00 87.88 176 PHE A CA 1
ATOM 1470 C C . PHE A 1 176 ? -2.882 15.619 -8.706 1.00 87.88 176 PHE A C 1
ATOM 1472 O O . PHE A 1 176 ? -3.037 16.527 -7.895 1.00 87.88 176 PHE A O 1
ATOM 1479 N N . LEU A 1 177 ? -3.499 14.442 -8.545 1.00 91.50 177 LEU A N 1
ATOM 1480 C CA . LEU A 1 177 ? -4.317 14.117 -7.372 1.00 91.50 177 LEU A CA 1
ATOM 1481 C C . LEU A 1 177 ? -3.485 13.717 -6.140 1.00 91.50 177 LEU A C 1
ATOM 1483 O O . LEU A 1 177 ? -4.020 13.696 -5.032 1.00 91.50 177 LEU A O 1
ATOM 1487 N N . ILE A 1 178 ? -2.188 13.430 -6.286 1.00 90.88 178 ILE A N 1
ATOM 1488 C CA . ILE A 1 178 ? -1.324 13.002 -5.173 1.00 90.88 178 ILE A CA 1
ATOM 1489 C C . ILE A 1 178 ? -1.228 14.066 -4.058 1.00 90.88 178 ILE A C 1
ATOM 1491 O O . ILE A 1 178 ? -1.398 13.702 -2.892 1.00 90.88 178 ILE A O 1
ATOM 1495 N N . PRO A 1 179 ? -1.042 15.374 -4.342 1.00 92.44 179 PRO A N 1
ATOM 1496 C CA . PRO A 1 179 ? -1.129 16.421 -3.320 1.00 92.44 179 PRO A CA 1
ATOM 1497 C C . PRO A 1 179 ? -2.434 16.385 -2.514 1.00 92.44 179 PRO A C 1
ATOM 1499 O O . PRO A 1 179 ? -2.416 16.541 -1.293 1.00 92.44 179 PRO A O 1
ATOM 1502 N N . ALA A 1 180 ? -3.566 16.117 -3.173 1.00 93.31 180 ALA A N 1
ATOM 1503 C CA . ALA A 1 180 ? -4.850 15.989 -2.492 1.00 93.31 180 ALA A CA 1
ATOM 1504 C C . ALA A 1 180 ? -4.882 14.760 -1.568 1.00 93.31 180 ALA A C 1
ATOM 1506 O O . ALA A 1 180 ? -5.428 14.843 -0.465 1.00 93.31 180 ALA A O 1
ATOM 1507 N N . LEU A 1 181 ? -4.249 13.647 -1.958 1.00 94.44 181 LEU A N 1
ATOM 1508 C CA . LEU A 1 181 ? -4.127 12.474 -1.090 1.00 94.44 181 LEU A CA 1
ATOM 1509 C C . LEU A 1 181 ? -3.349 12.772 0.189 1.00 94.44 181 LEU A C 1
ATOM 1511 O O . LEU A 1 181 ? -3.768 12.301 1.239 1.00 94.44 181 LEU A O 1
ATOM 1515 N N . PHE A 1 182 ? -2.287 13.580 0.154 1.00 95.19 182 PHE A N 1
ATOM 1516 C CA . PHE A 1 182 ? -1.578 13.969 1.382 1.00 95.19 182 PHE A CA 1
ATOM 1517 C C . PHE A 1 182 ? -2.489 14.712 2.367 1.00 95.19 182 PHE A C 1
ATOM 1519 O O . PHE A 1 182 ? -2.496 14.406 3.560 1.00 95.19 182 PHE A O 1
ATOM 1526 N N . ILE A 1 183 ? -3.315 15.636 1.869 1.00 95.88 183 ILE A N 1
ATOM 1527 C CA . ILE A 1 183 ? -4.293 16.357 2.698 1.00 95.88 183 ILE A CA 1
ATOM 1528 C C . ILE A 1 183 ? -5.319 15.377 3.286 1.00 95.88 183 ILE A C 1
ATOM 1530 O O . ILE A 1 183 ? -5.645 15.443 4.474 1.00 95.88 183 ILE A O 1
ATOM 1534 N N . LEU A 1 184 ? -5.813 14.439 2.473 1.00 96.12 184 LEU A N 1
ATOM 1535 C CA . LEU A 1 184 ? -6.770 13.427 2.921 1.00 96.12 184 LEU A CA 1
ATOM 1536 C C . LEU A 1 184 ? -6.161 12.437 3.917 1.00 96.12 184 LEU A C 1
ATOM 1538 O O . LEU A 1 184 ? -6.839 12.076 4.872 1.00 96.12 184 LEU A O 1
ATOM 1542 N N . ILE A 1 185 ? -4.900 12.038 3.739 1.00 97.38 185 ILE A N 1
ATOM 1543 C CA . ILE A 1 185 ? -4.137 11.215 4.686 1.00 97.38 185 ILE A CA 1
ATOM 1544 C C . ILE A 1 185 ? -4.132 11.889 6.055 1.00 97.38 185 ILE A C 1
ATOM 1546 O O . ILE A 1 185 ? -4.504 11.255 7.036 1.00 97.38 185 ILE A O 1
ATOM 1550 N N . ILE A 1 186 ? -3.787 13.179 6.126 1.00 97.25 186 ILE A N 1
ATOM 1551 C CA . ILE A 1 186 ? -3.747 13.922 7.394 1.00 97.25 186 ILE A CA 1
ATOM 1552 C C . ILE A 1 186 ? -5.146 14.003 8.014 1.00 97.25 186 ILE A C 1
ATOM 1554 O O . ILE A 1 186 ? -5.331 13.674 9.184 1.00 97.25 186 ILE A O 1
ATOM 1558 N N . ARG A 1 187 ? -6.157 14.394 7.231 1.00 97.19 187 ARG A N 1
ATOM 1559 C CA . ARG A 1 187 ? -7.537 14.522 7.721 1.00 97.19 187 ARG A CA 1
ATOM 1560 C C . ARG A 1 187 ? -8.091 13.191 8.232 1.00 97.19 187 ARG A C 1
ATOM 1562 O O . ARG A 1 187 ? -8.705 13.139 9.296 1.00 97.19 187 ARG A O 1
ATOM 1569 N N . PHE A 1 188 ? -7.911 12.122 7.463 1.00 97.56 188 PHE A N 1
ATOM 1570 C CA . PHE A 1 188 ? -8.424 10.805 7.816 1.00 97.56 188 PHE A CA 1
ATOM 1571 C C . PHE A 1 188 ? -7.577 10.108 8.868 1.00 97.56 188 PHE A C 1
ATOM 1573 O O . PHE A 1 188 ? -8.112 9.249 9.554 1.00 97.56 188 PHE A O 1
ATOM 1580 N N . TYR A 1 189 ? -6.319 10.503 9.064 1.00 97.81 189 TYR A N 1
ATOM 1581 C CA . TYR A 1 189 ? -5.516 10.025 10.182 1.00 97.81 189 TYR A CA 1
ATOM 1582 C C . TYR A 1 189 ? -6.184 10.374 11.513 1.00 97.81 189 TYR A C 1
ATOM 1584 O O . TYR A 1 189 ? -6.454 9.475 12.301 1.00 97.81 189 TYR A O 1
ATOM 1592 N N . PHE A 1 190 ? -6.546 11.643 11.734 1.00 96.94 190 PHE A N 1
ATOM 1593 C CA . PHE A 1 190 ? -7.246 12.041 12.963 1.00 96.94 190 PHE A CA 1
ATOM 1594 C C . PHE A 1 190 ? -8.579 11.309 13.117 1.00 96.94 190 PHE A C 1
ATOM 1596 O O . PHE A 1 190 ? -8.839 10.711 14.156 1.00 96.94 190 PHE A O 1
ATOM 1603 N N . LYS A 1 191 ? -9.357 11.230 12.032 1.00 96.94 191 LYS A N 1
ATOM 1604 C CA . LYS A 1 191 ? -10.613 10.474 12.026 1.00 96.94 191 LYS A CA 1
ATOM 1605 C C . LYS A 1 191 ? -10.421 8.984 12.353 1.00 96.94 191 LYS A C 1
ATOM 1607 O O . LYS A 1 191 ? -11.261 8.398 13.024 1.00 96.94 191 LYS A O 1
ATOM 1612 N N . ALA A 1 192 ? -9.349 8.360 11.867 1.00 96.44 192 ALA A N 1
ATOM 1613 C CA . ALA A 1 192 ? -9.027 6.965 12.150 1.00 96.44 192 ALA A CA 1
ATOM 1614 C C . ALA A 1 192 ? -8.676 6.760 13.621 1.00 96.44 192 ALA A C 1
ATOM 1616 O O . ALA A 1 192 ? -9.132 5.784 14.205 1.00 96.44 192 ALA A O 1
ATOM 1617 N N . ILE A 1 193 ? -7.925 7.682 14.228 1.00 95.94 193 ILE A N 1
ATOM 1618 C CA . ILE A 1 193 ? -7.632 7.639 15.664 1.00 95.94 193 ILE A CA 1
ATOM 1619 C C . ILE A 1 193 ? -8.919 7.752 16.483 1.00 95.94 193 ILE A C 1
ATOM 1621 O O . ILE A 1 193 ? -9.139 6.919 17.357 1.00 95.94 193 ILE A O 1
ATOM 1625 N N . ASP A 1 194 ? -9.789 8.712 16.165 1.00 94.69 194 ASP A N 1
ATOM 1626 C CA . ASP A 1 194 ? -11.067 8.892 16.866 1.00 94.69 194 ASP A CA 1
ATOM 1627 C C . ASP A 1 194 ? -11.964 7.656 16.742 1.00 94.69 194 ASP A C 1
ATOM 1629 O O . ASP A 1 194 ? -12.528 7.190 17.730 1.00 94.69 194 ASP A O 1
ATOM 1633 N N . ASN A 1 195 ? -12.047 7.075 15.542 1.00 94.00 195 ASN A N 1
ATOM 1634 C CA . ASN A 1 195 ? -12.834 5.868 15.314 1.00 94.00 195 ASN A CA 1
ATOM 1635 C C . ASN A 1 195 ? -12.241 4.648 16.039 1.00 94.00 195 ASN A C 1
ATOM 1637 O O . ASN A 1 195 ? -12.977 3.852 16.605 1.00 94.00 195 ASN A O 1
ATOM 1641 N N . LEU A 1 196 ? -10.914 4.496 16.052 1.00 93.75 196 LEU A N 1
ATOM 1642 C CA . LEU A 1 196 ? -10.233 3.400 16.746 1.00 93.75 196 LEU A CA 1
ATOM 1643 C C . LEU A 1 196 ? -10.305 3.531 18.274 1.00 93.75 196 LEU A C 1
ATOM 1645 O O . LEU A 1 196 ? -10.402 2.505 18.943 1.00 93.75 196 LEU A O 1
ATOM 1649 N N . ASN A 1 197 ? -10.301 4.752 18.825 1.00 92.19 197 ASN A N 1
ATOM 1650 C CA . ASN A 1 197 ? -10.474 4.997 20.265 1.00 92.19 197 ASN A CA 1
ATOM 1651 C C . ASN A 1 197 ? -11.751 4.328 20.796 1.00 92.19 197 ASN A C 1
ATOM 1653 O O . ASN A 1 197 ? -11.700 3.687 21.842 1.00 92.19 197 ASN A O 1
ATOM 1657 N N . PHE A 1 198 ? -12.858 4.413 20.049 1.00 89.00 198 PHE A N 1
ATOM 1658 C CA . PHE A 1 198 ? -14.129 3.776 20.414 1.00 89.00 198 PHE A CA 1
ATOM 1659 C C . PHE A 1 198 ? -14.013 2.250 20.573 1.00 89.00 198 PHE A C 1
ATOM 1661 O O . PHE A 1 198 ? -14.654 1.668 21.435 1.00 89.00 198 PHE A O 1
ATOM 1668 N N . TYR A 1 199 ? -13.181 1.585 19.767 1.00 88.00 199 TYR A N 1
ATOM 1669 C CA . TYR A 1 199 ? -13.043 0.125 19.816 1.00 88.00 199 TYR A CA 1
ATOM 1670 C C . TYR A 1 199 ? -11.916 -0.370 20.724 1.00 88.00 199 TYR A C 1
ATOM 1672 O O . TYR A 1 199 ? -11.936 -1.538 21.099 1.00 88.00 199 TYR A O 1
ATOM 1680 N N . LEU A 1 200 ? -10.906 0.457 21.002 1.00 86.81 200 LEU A N 1
ATOM 1681 C CA . LEU A 1 200 ? -9.689 0.033 21.704 1.00 86.81 200 LEU A CA 1
ATOM 1682 C C . LEU A 1 200 ? -9.615 0.530 23.150 1.00 86.81 200 LEU A C 1
ATOM 1684 O O . LEU A 1 200 ? -9.010 -0.154 23.963 1.00 86.81 200 LEU A O 1
ATOM 1688 N N . ASN A 1 201 ? -10.239 1.665 23.480 1.00 77.25 201 ASN A N 1
ATOM 1689 C CA . ASN A 1 201 ? -10.161 2.250 24.825 1.00 77.25 201 ASN A CA 1
ATOM 1690 C C . ASN A 1 201 ? -11.486 2.170 25.601 1.00 77.25 201 ASN A C 1
ATOM 1692 O O . ASN A 1 201 ? -11.483 2.306 26.816 1.00 77.25 201 ASN A O 1
ATOM 1696 N N . ASP A 1 202 ? -12.621 1.946 24.933 1.00 59.62 202 ASP A N 1
ATOM 1697 C CA . ASP A 1 202 ? -13.940 1.900 25.593 1.00 59.62 202 ASP A CA 1
ATOM 1698 C C . ASP A 1 202 ? -14.250 0.525 26.233 1.00 59.62 202 ASP A C 1
ATOM 1700 O O . ASP A 1 202 ? -15.302 0.324 26.832 1.00 59.62 202 ASP A O 1
ATOM 1704 N N . PHE A 1 203 ? -13.320 -0.436 26.126 1.00 54.47 203 PHE A N 1
ATOM 1705 C CA . PHE A 1 203 ? -13.378 -1.732 26.816 1.00 54.47 203 PHE A CA 1
ATOM 1706 C C . PHE A 1 203 ? -12.472 -1.807 28.056 1.00 54.47 203 PHE A C 1
ATOM 1708 O O . PHE A 1 203 ? -12.478 -2.837 28.731 1.00 54.47 203 PHE A O 1
ATOM 1715 N N . ASP A 1 204 ? -11.781 -0.718 28.420 1.00 46.31 204 ASP A N 1
ATOM 1716 C CA . ASP A 1 204 ? -11.158 -0.548 29.744 1.00 46.31 204 ASP A CA 1
ATOM 1717 C C . ASP A 1 204 ? -12.237 -0.248 30.809 1.00 46.31 204 ASP A C 1
ATOM 1719 O O . ASP A 1 204 ? -12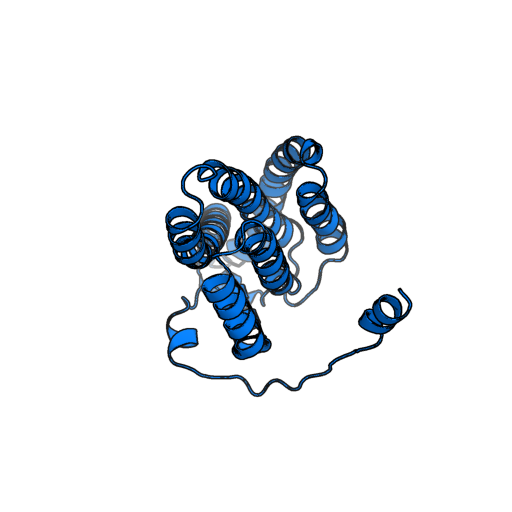.167 0.709 31.579 1.00 46.31 204 ASP A O 1
ATOM 1723 N N . THR A 1 205 ? -13.279 -1.079 30.885 1.00 40.75 205 THR A N 1
ATOM 1724 C CA . THR A 1 205 ? -14.144 -1.149 32.068 1.00 40.75 205 THR A CA 1
ATOM 1725 C C . THR A 1 205 ? -13.556 -2.165 33.041 1.00 40.75 205 THR A C 1
ATOM 1727 O O . THR A 1 205 ? -14.139 -3.220 33.286 1.00 40.75 205 THR A O 1
ATOM 1730 N N . THR A 1 206 ? -12.382 -1.860 33.587 1.00 37.22 206 THR A N 1
ATOM 1731 C CA . THR A 1 206 ? -11.913 -2.461 34.841 1.00 37.22 206 THR A CA 1
ATOM 1732 C C . THR A 1 206 ? -11.933 -1.386 35.919 1.00 37.22 206 THR A C 1
ATOM 1734 O O . THR A 1 206 ? -10.928 -0.731 36.192 1.00 37.22 206 T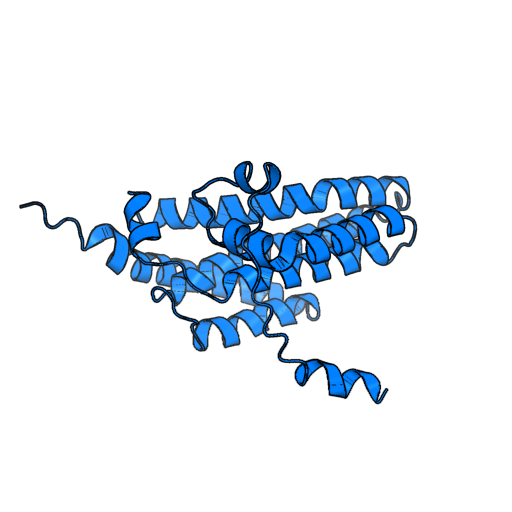HR A O 1
ATOM 1737 N N . THR A 1 207 ? -13.127 -1.180 36.477 1.00 37.84 207 THR A N 1
ATOM 1738 C CA . THR A 1 207 ? -13.304 -0.856 37.900 1.00 37.84 207 THR A CA 1
ATOM 1739 C C . THR A 1 207 ? -12.907 -2.045 38.756 1.00 37.84 207 THR A C 1
ATOM 1741 O O . THR A 1 207 ? -13.288 -3.170 38.354 1.00 37.84 207 THR A O 1
#

Organism: NCBI:txid2726742

pLDDT: mean 86.11, std 15.74, range [37.22, 97.81]

Sequence (207 aa):
MLAILLVPLIKWKRSSKAINNKIIQLIPYDFYEWKSGVRKYFYPFLLLWLGIFFGSFQFAVVPIGLVVLWLVIFSFFEVNEPASFLIALELPPKEFLFLKVKRQVMMYNQLALPLIFVYYIFHYNEWFLPIVELSILMVLNIYIVILKYAFYHPNEKSAASQTLSSLGVLSIFIPFLIPALFILIIRFYFKAIDNLNFYLNDFDTTT

Foldseek 3Di:
DVVVVCVVVPPPPDPQPQDPDVVLVPQDPLAQLCSVLCRRCVVVLVVLLVCLQVVLLDLVSLLVSLLVNLVSSLVSLQWFAALVSLQVVLDQLVVSLVVQLVSQLVVSCVSSVSSLVSNCVNPVVCNVSVVVSNVLSSLLSLLLSLLCLLQPDHGDGDPSSVVVNVLSSVCSVVVVCSVVSVVSSVVSNVSSNVSSCVSNVVPPPPD

Radius of gyration: 18.35 Å; chains: 1; bounding box: 40×41×66 Å